Protein 5UQP (pdb70)

Sequence (222 aa):
SVNGRLPELDFENRPSGAKLGIFDLPKLEVSVAPFTLAHIRVPGGVTTAEDHHEVREIWLVQSGSGILTLDGVRSRVRAGDTLYYESYRRHQLHNDGDSPVEIVSIWWRPAHSVNGRLPELDFENRPSGAKLGIFDLPKLEVSVAPFTLAHIRVPGGVTTAEDHHEVREIWLVQSGSGILTLDGVRSRVRAGDTLYYESYRRHQLHNDGDSPVEIVSIWWRP

Foldseek 3Di:
DVVPDFDDWDWDQDPVRDIDTDTDDDDDDDDPDQKDKDKDKAAAQGKDDWDAAQWKKKKQWAAAKWWKQWQNDTDIDGHRDMDIGHHGITIMTHHNDRGITMIIMMIHHD/DDPVVPDFDDWDWDQDPVRDIDTDTDDDDDDDDPDQKDKDKDKAAAFGKDDWDFAFKKKKKQWAAAKWWKQWQNDTDIDGHRDMDIHHHRIIIMTGRNDRGITMIIMIIHHD

Structure (mmCIF, N/CA/C/O backbone):
data_5UQP
#
_entry.id   5UQP
#
_cell.length_a   139.448
_cell.length_b   139.448
_cell.length_c   80.075
_cell.angle_alpha   90.00
_cell.angle_beta   90.00
_cell.angle_gamma   120.00
#
_symmetry.space_group_name_H-M   'P 61 2 2'
#
loop_
_entity.id
_entity.type
_entity.pdbx_description
1 polymer Cupin
2 non-polymer 'ZINC ION'
3 non-polymer 'CHLORIDE ION'
4 non-polymer 'SULFATE ION'
5 water water
#
loop_
_atom_site.group_PDB
_atom_site.id
_atom_site.type_symbol
_atom_site.label_atom_id
_atom_site.label_alt_id
_atom_site.label_comp_id
_atom_site.label_asym_id
_atom_site.label_entity_id
_atom_site.label_seq_id
_atom_site.pdbx_PDB_ins_code
_atom_site.Cartn_x
_atom_site.Cartn_y
_atom_site.Cartn_z
_atom_site.occupancy
_atom_site.B_iso_or_equiv
_atom_site.auth_seq_id
_atom_site.auth_comp_id
_atom_site.auth_asym_id
_atom_site.auth_atom_id
_atom_site.pdbx_PDB_model_num
ATOM 1 N N . SER A 1 16 ? 32.719 40.763 -13.938 1.00 99.30 13 SER A N 1
ATOM 2 C CA . SER A 1 16 ? 31.462 40.700 -13.194 1.00 97.90 13 SER A CA 1
ATOM 3 C C . SER A 1 16 ? 31.493 39.558 -12.182 1.00 99.01 13 SER A C 1
ATOM 4 O O . SER A 1 16 ? 31.219 39.763 -11.006 1.00 97.71 13 SER A O 1
ATOM 6 N N . VAL A 1 17 ? 31.827 38.351 -12.645 1.00 101.85 14 VAL A N 1
ATOM 7 C CA . VAL A 1 17 ? 31.878 37.202 -11.740 1.00 98.92 14 VAL A CA 1
ATOM 8 C C . VAL A 1 17 ? 32.934 37.424 -10.658 1.00 101.76 14 VAL A C 1
ATOM 9 O O . VAL A 1 17 ? 32.719 37.108 -9.476 1.00 100.72 14 VAL A O 1
ATOM 11 N N . ASN A 1 18 ? 34.092 37.976 -11.041 1.00 98.58 15 ASN A N 1
ATOM 12 C CA . ASN A 1 18 ? 35.091 38.386 -10.065 1.00 91.14 15 ASN A CA 1
ATOM 13 C C . ASN A 1 18 ? 35.385 39.872 -10.145 1.00 84.24 15 ASN A C 1
ATOM 14 O O . ASN A 1 18 ? 36.408 40.305 -9.616 1.00 91.66 15 ASN A O 1
ATOM 16 N N . GLY A 1 19 ? 34.531 40.660 -10.802 1.00 68.71 16 GLY A N 1
ATOM 17 C CA . GLY A 1 19 ? 34.588 42.096 -10.637 1.00 54.77 16 GLY A CA 1
ATOM 18 C C . GLY A 1 19 ? 35.781 42.812 -11.234 1.00 45.86 16 GLY A C 1
ATOM 19 O O . GLY A 1 19 ? 35.956 43.999 -10.974 1.00 43.68 16 GLY A O 1
ATOM 20 N N . ARG A 1 20 ? 36.538 42.180 -12.073 1.00 53.97 17 ARG A N 1
ATOM 21 C CA . ARG A 1 20 ? 37.648 42.8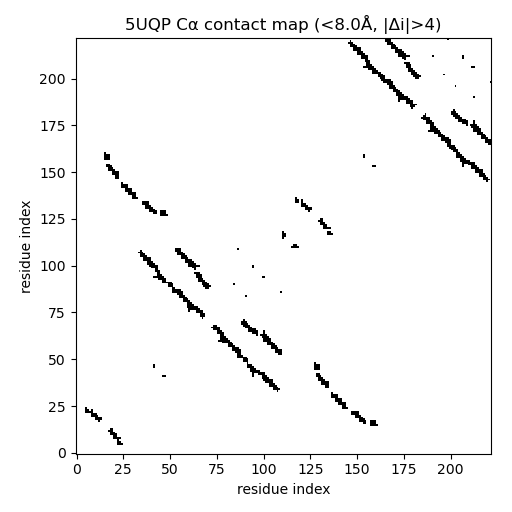40 -12.663 1.00 54.36 17 ARG A CA 1
ATOM 22 C C . ARG A 1 20 ? 37.338 43.835 -13.711 1.00 47.05 17 ARG A C 1
ATOM 23 O O . ARG A 1 20 ? 36.504 43.644 -14.482 1.00 48.04 17 ARG A O 1
ATOM 31 N N . LEU A 1 21 ? 38.019 44.930 -13.707 1.00 45.22 18 LEU A N 1
ATOM 32 C CA . LEU A 1 21 ? 37.847 45.837 -14.821 1.00 44.50 18 LEU A CA 1
ATOM 33 C C . LEU A 1 21 ? 38.638 45.328 -16.004 1.00 51.84 18 LEU A C 1
ATOM 34 O O . LEU A 1 21 ? 39.629 44.616 -15.825 1.00 57.16 18 LEU A O 1
ATOM 39 N N . PRO A 1 22 ? 38.236 45.688 -17.214 1.00 50.87 19 PRO A N 1
ATOM 40 C CA . PRO A 1 22 ? 39.054 45.362 -18.382 1.00 51.08 19 PRO A CA 1
ATOM 41 C C . PRO A 1 22 ? 40.440 45.988 -18.270 1.00 58.93 19 PRO A C 1
ATOM 42 O O . PRO A 1 22 ? 40.646 46.965 -17.545 1.00 59.41 19 PRO A O 1
ATOM 46 N N . GLU A 1 23 ? 41.402 45.391 -18.982 1.00 61.60 20 GLU A N 1
ATOM 47 C CA . GLU A 1 23 ? 42.777 45.883 -18.992 1.00 60.35 20 GLU A CA 1
ATOM 48 C C . GLU A 1 23 ? 42.853 47.241 -19.682 1.00 51.98 20 GLU A C 1
ATOM 49 O O . GLU A 1 23 ? 42.098 47.537 -20.609 1.00 55.42 20 GLU A O 1
ATOM 51 N N . LEU A 1 24 ? 43.789 48.062 -19.230 1.00 50.39 21 LEU A N 1
ATOM 52 C CA . LEU A 1 24 ? 43.908 49.429 -19.717 1.00 49.06 21 LEU A CA 1
ATOM 53 C C . LEU A 1 24 ? 44.379 49.504 -21.159 1.00 50.54 21 LEU A C 1
ATOM 54 O O . LEU A 1 24 ? 45.345 48.847 -21.539 1.00 54.13 21 LEU A O 1
ATOM 59 N N . ASP A 1 25 ? 43.743 50.382 -21.945 1.00 48.98 22 ASP A N 1
ATOM 60 C CA . ASP A 1 25 ? 44.217 50.716 -23.294 1.00 51.08 22 ASP A CA 1
ATOM 61 C C . ASP A 1 25 ? 44.965 52.050 -23.212 1.00 51.12 22 ASP A C 1
ATOM 62 O O . ASP A 1 25 ? 44.348 53.115 -23.153 1.00 46.84 22 ASP A O 1
ATOM 67 N N . PHE A 1 26 ? 46.299 51.997 -23.244 1.00 38.00 23 PHE A N 1
ATOM 68 C CA . PHE A 1 26 ? 47.110 53.194 -23.059 1.00 36.37 23 PHE A CA 1
ATOM 69 C C . PHE A 1 26 ? 47.173 54.027 -24.325 1.00 40.74 23 PHE A C 1
ATOM 70 O O . PHE A 1 26 ? 47.385 53.502 -25.411 1.00 45.10 23 PHE A O 1
ATOM 78 N N . GLU A 1 27 ? 47.025 55.335 -24.171 1.00 39.31 24 GLU A N 1
ATOM 79 C CA . GLU A 1 27 ? 47.203 56.277 -25.258 1.00 38.07 24 GLU A CA 1
ATOM 80 C C . GLU A 1 27 ? 48.602 56.863 -25.179 1.00 39.82 24 GLU A C 1
ATOM 81 O O . GLU A 1 27 ? 49.028 57.325 -24.110 1.00 38.81 24 GLU A O 1
ATOM 87 N N . ASN A 1 28 ? 49.293 56.870 -26.309 1.00 36.18 25 ASN A N 1
ATOM 88 C CA . ASN A 1 28 ? 50.576 57.530 -26.434 1.00 35.28 25 ASN A CA 1
ATOM 89 C C . ASN A 1 28 ? 50.391 59.029 -26.644 1.00 36.03 25 ASN A C 1
ATOM 90 O O . ASN A 1 28 ? 49.928 59.458 -27.704 1.00 37.73 25 ASN A O 1
ATOM 95 N N . ARG A 1 29 ? 50.817 59.849 -25.655 1.00 35.51 26 ARG A N 1
ATOM 96 C CA . ARG A 1 29 ? 50.581 61.284 -25.793 1.00 38.50 26 ARG A CA 1
ATOM 97 C C . ARG A 1 29 ? 51.741 61.959 -26.514 1.00 39.17 26 ARG A C 1
ATOM 98 O O . ARG A 1 29 ? 52.867 61.429 -26.551 1.00 36.49 26 ARG A O 1
ATOM 106 N N . PRO A 1 30 ? 51.500 63.134 -27.105 1.00 40.56 27 PRO A N 1
ATOM 107 C CA . PRO A 1 30 ? 52.601 63.832 -27.810 1.00 38.57 27 PRO A CA 1
ATOM 108 C C . PRO A 1 30 ? 53.852 64.092 -26.939 1.00 39.58 27 PRO A C 1
ATOM 109 O O . PRO A 1 30 ? 54.993 64.046 -27.439 1.00 41.77 27 PRO A O 1
ATOM 113 N N . SER A 1 31 ? 53.689 64.292 -25.636 1.00 39.38 28 SER A N 1
ATOM 114 C CA . SER A 1 31 ? 54.831 64.523 -24.752 1.00 37.91 28 SER A CA 1
ATOM 115 C C . SER A 1 31 ? 55.742 63.308 -24.584 1.00 42.61 28 SER A C 1
ATOM 116 O O . SER A 1 31 ? 56.853 63.448 -24.028 1.00 39.44 28 SER A O 1
ATOM 119 N N . GLY A 1 32 ? 55.280 62.111 -24.957 1.00 39.47 29 GLY A N 1
ATOM 120 C CA . GLY A 1 32 ? 55.963 60.874 -24.600 1.00 41.14 29 GLY A CA 1
ATOM 121 C C . GLY A 1 32 ? 55.330 60.136 -23.434 1.00 41.11 29 GLY A C 1
ATOM 122 O O . GLY A 1 32 ? 55.585 58.943 -23.263 1.00 34.30 29 GLY A O 1
ATOM 123 N N . ALA A 1 33 ? 54.505 60.815 -22.637 1.00 35.23 30 ALA A N 1
ATOM 124 C CA . ALA A 1 33 ? 53.801 60.152 -21.550 1.00 35.49 30 ALA A CA 1
ATOM 125 C C . ALA A 1 33 ? 52.747 59.212 -22.110 1.00 40.65 30 ALA A C 1
ATOM 126 O O . ALA A 1 33 ? 52.350 59.313 -23.282 1.00 34.96 30 ALA A O 1
ATOM 128 N N . LYS A 1 34 ? 52.284 58.304 -21.254 1.00 34.35 31 LYS A N 1
ATOM 129 C CA . LYS A 1 34 ? 51.229 57.369 -21.595 1.00 33.78 31 LYS A CA 1
ATOM 130 C C . LYS A 1 34 ? 50.085 57.573 -20.619 1.00 37.75 31 LYS A C 1
ATOM 131 O O . LYS A 1 34 ? 50.324 57.826 -19.434 1.00 43.36 31 LYS A O 1
ATOM 137 N N . LEU A 1 35 ? 48.847 57.448 -21.101 1.00 34.70 32 LEU A N 1
ATOM 138 C CA . LEU A 1 35 ? 47.658 57.697 -20.291 1.00 35.87 32 LEU A CA 1
ATOM 139 C C . LEU A 1 35 ? 46.675 56.567 -20.524 1.00 40.34 32 LEU A C 1
ATOM 140 O O . LEU A 1 35 ? 46.287 56.311 -21.660 1.00 45.40 32 LEU A O 1
ATOM 145 N N . GLY A 1 36 ? 46.287 55.882 -19.472 1.00 39.30 33 GLY A N 1
ATOM 146 C CA . GLY A 1 36 ? 45.283 54.852 -19.618 1.00 37.82 33 GLY A CA 1
ATOM 147 C C . GLY A 1 36 ? 44.118 55.183 -18.729 1.00 36.01 33 GLY A C 1
ATOM 148 O O . GLY A 1 36 ? 44.327 55.473 -17.555 1.00 46.86 33 GLY A O 1
ATOM 149 N N . ILE A 1 37 ? 42.899 55.184 -19.251 1.00 35.62 34 ILE A N 1
ATOM 150 C CA . ILE A 1 37 ? 41.723 55.523 -18.465 1.00 37.47 34 ILE A CA 1
ATOM 151 C C . ILE A 1 37 ? 40.926 54.260 -18.181 1.00 38.65 34 ILE A C 1
ATOM 152 O O . ILE A 1 37 ? 40.644 53.469 -19.086 1.00 43.02 34 ILE A O 1
ATOM 157 N N . PHE A 1 38 ? 40.597 54.056 -16.911 1.00 36.03 35 PHE A N 1
ATOM 158 C CA . PHE A 1 38 ? 39.845 52.883 -16.522 1.00 35.89 35 PHE A CA 1
ATOM 159 C C . PHE A 1 38 ? 38.426 52.968 -17.044 1.00 40.20 35 PHE A C 1
ATOM 160 O O . PHE A 1 38 ? 37.793 54.025 -17.005 1.00 38.96 35 PHE A O 1
ATOM 168 N N . ASP A 1 39 ? 37.944 51.849 -17.570 1.00 41.71 36 ASP A N 1
ATOM 169 C CA . ASP A 1 39 ? 36.646 51.790 -18.224 1.00 44.53 36 ASP A CA 1
ATOM 170 C C . ASP A 1 39 ? 35.632 51.257 -17.221 1.00 44.13 36 ASP A C 1
ATOM 171 O O . ASP A 1 39 ? 35.477 50.042 -17.061 1.00 45.00 36 ASP A O 1
ATOM 176 N N . LEU A 1 40 ? 34.903 52.162 -16.570 1.00 40.53 37 LEU A N 1
ATOM 177 C CA . LEU A 1 40 ? 34.049 51.655 -15.505 1.00 38.79 37 LEU A CA 1
ATOM 178 C C . LEU A 1 40 ? 32.643 51.381 -16.042 1.00 38.50 37 LEU A C 1
ATOM 179 O O . LEU A 1 40 ? 32.265 51.883 -17.097 1.00 41.37 37 LEU A O 1
ATOM 184 N N . PRO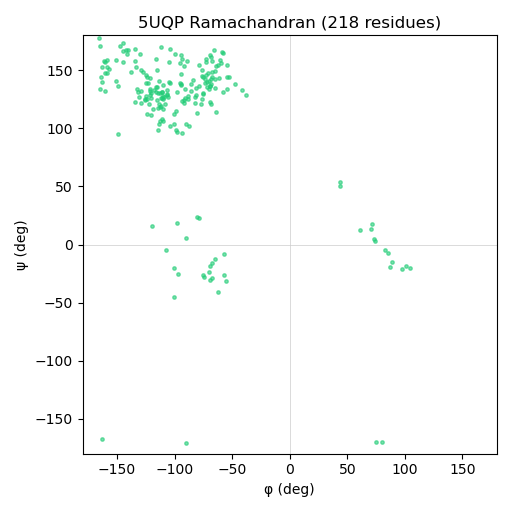 A 1 41 ? 31.850 50.559 -15.359 1.00 42.86 38 PRO A N 1
ATOM 185 C CA . PRO A 1 41 ? 30.449 50.370 -15.765 1.00 43.14 38 PRO A CA 1
ATOM 186 C C . PRO A 1 41 ? 29.688 51.691 -15.856 1.00 44.56 38 PRO A C 1
ATOM 187 O O . PRO A 1 41 ? 29.912 52.618 -15.068 1.00 41.73 38 PRO A O 1
ATOM 191 N N . LYS A 1 42 ? 28.784 51.755 -16.842 1.00 42.09 39 LYS A N 1
ATOM 192 C CA . LYS A 1 42 ? 27.869 52.864 -17.061 1.00 40.47 39 LYS A CA 1
ATOM 193 C C . LYS A 1 42 ? 26.497 52.520 -16.501 1.00 40.61 39 LYS A C 1
ATOM 194 O O . LYS A 1 42 ? 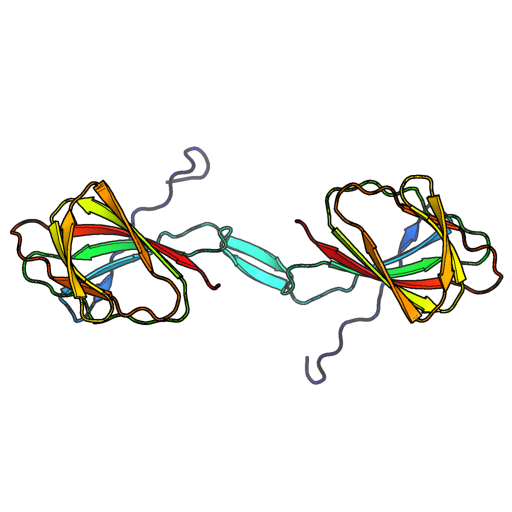26.187 51.365 -16.229 1.00 40.10 39 LYS A O 1
ATOM 200 N N . LEU A 1 43 ? 25.669 53.543 -16.324 1.00 36.19 40 LEU A N 1
ATOM 201 C CA . LEU A 1 43 ? 24.304 53.332 -15.858 1.00 37.79 40 LEU A CA 1
ATOM 202 C C . LEU A 1 43 ? 23.462 54.548 -16.248 1.00 40.17 40 LEU A C 1
ATOM 203 O O . LEU A 1 43 ? 23.985 55.618 -16.570 1.00 34.68 40 LEU A O 1
ATOM 208 N N . GLU A 1 44 ? 22.161 54.352 -16.291 1.00 38.59 41 GLU A N 1
ATOM 209 C CA . GLU A 1 44 ? 21.263 55.427 -16.692 1.00 38.27 41 GLU A CA 1
ATOM 210 C C . GLU A 1 44 ? 20.887 56.238 -15.458 1.00 38.43 41 GLU A C 1
ATOM 211 O O . GLU A 1 44 ? 20.438 55.679 -14.460 1.00 47.64 41 GLU A O 1
ATOM 217 N N . VAL A 1 45 ? 21.098 57.546 -15.496 1.00 33.55 42 VAL A N 1
ATOM 218 C CA . VAL A 1 45 ? 20.651 58.393 -14.390 1.00 32.98 42 VAL A CA 1
ATOM 219 C C . VAL A 1 45 ? 19.861 59.589 -14.902 1.00 31.09 42 VAL A C 1
ATOM 220 O O . VAL A 1 45 ? 19.908 59.954 -16.070 1.00 37.89 42 VAL A O 1
ATOM 224 N N . SER A 1 46 ? 19.156 60.217 -13.995 1.00 27.14 43 SER A N 1
ATOM 225 C CA . SER A 1 46 ? 18.560 61.504 -14.258 1.00 23.48 43 SER A CA 1
ATOM 226 C C . SER A 1 46 ? 19.639 62.566 -14.481 1.00 26.63 43 SER A C 1
ATOM 227 O O . SER A 1 46 ? 20.739 62.495 -13.946 1.00 24.16 43 SER A O 1
ATOM 230 N N . VAL A 1 47 ? 19.325 63.558 -15.308 1.00 24.05 44 VAL A N 1
ATOM 231 C CA . VAL A 1 47 ? 20.192 64.721 -15.443 1.00 22.35 44 VAL A CA 1
ATOM 232 C C . VAL A 1 47 ? 20.280 65.525 -14.163 1.00 24.98 44 VAL A C 1
ATOM 233 O O . VAL A 1 47 ? 21.076 66.451 -14.089 1.00 26.19 44 VAL A O 1
ATOM 237 N N . ALA A 1 48 ? 19.413 65.268 -13.195 1.00 22.84 45 ALA A N 1
ATOM 238 C CA . ALA A 1 48 ? 19.439 66.029 -11.955 1.00 19.65 45 ALA A CA 1
ATOM 239 C C . ALA A 1 48 ? 19.926 65.155 -10.791 1.00 21.48 45 ALA A C 1
ATOM 240 O O . ALA A 1 48 ? 19.456 64.022 -10.626 1.00 24.06 45 ALA A O 1
ATOM 242 N N . PRO A 1 49 ? 20.774 65.673 -9.928 1.00 21.86 46 PRO A N 1
ATOM 243 C CA . PRO A 1 49 ? 21.172 64.903 -8.731 1.00 24.85 46 PRO A CA 1
ATOM 244 C C . PRO A 1 49 ? 20.116 65.000 -7.621 1.00 27.99 46 PRO A C 1
ATOM 245 O O . PRO A 1 49 ? 20.394 64.764 -6.449 1.00 31.54 46 PRO A O 1
ATOM 249 N N . PHE A 1 50 ? 18.872 65.280 -7.955 1.00 21.62 47 PHE A N 1
ATOM 250 C CA . PHE A 1 50 ? 17.828 65.251 -6.956 1.00 19.95 47 PHE A CA 1
ATOM 251 C C . PHE A 1 50 ? 16.563 64.753 -7.619 1.00 20.53 47 PHE A C 1
ATOM 252 O O . PHE A 1 50 ? 16.488 64.650 -8.839 1.00 22.96 47 PHE A O 1
ATOM 260 N N . THR A 1 51 ? 15.531 64.532 -6.813 1.00 21.59 48 THR A N 1
ATOM 261 C CA . THR A 1 51 ? 14.207 64.188 -7.305 1.00 18.23 48 THR A CA 1
ATOM 262 C C . THR A 1 51 ? 13.289 65.369 -7.030 1.00 23.42 48 THR A C 1
ATOM 263 O O . THR A 1 51 ? 13.326 65.947 -5.938 1.00 24.40 48 THR A O 1
ATOM 267 N N . LEU A 1 52 ? 12.553 65.776 -8.055 1.00 22.94 49 LEU A N 1
ATOM 268 C CA . LEU A 1 52 ? 11.657 66.916 -8.036 1.00 17.28 49 LEU A CA 1
ATOM 269 C C . LEU A 1 52 ? 10.223 66.378 -8.095 1.00 22.89 49 LEU A C 1
ATOM 270 O O . LEU A 1 52 ? 9.863 65.624 -9.018 1.00 25.63 49 LEU A O 1
ATOM 275 N N . ALA A 1 53 ? 9.407 66.761 -7.139 1.00 18.07 50 ALA A N 1
ATOM 276 C CA . ALA A 1 53 ? 8.057 66.228 -7.095 1.00 23.13 50 ALA A CA 1
ATOM 277 C C . ALA A 1 53 ? 7.050 67.308 -6.689 1.00 20.17 50 ALA A C 1
ATOM 278 O O . ALA A 1 53 ? 7.399 68.369 -6.165 1.00 18.09 50 ALA A O 1
ATOM 280 N N . HIS A 1 54 ? 5.772 66.994 -6.874 1.00 21.53 51 HIS A N 1
ATOM 281 C CA . HIS A 1 54 ? 4.689 67.833 -6.380 1.00 20.75 51 HIS A CA 1
ATOM 282 C C . HIS A 1 54 ? 3.823 67.013 -5.451 1.00 21.12 51 HIS A C 1
ATOM 283 O O . HIS A 1 54 ? 3.435 65.890 -5.790 1.00 26.63 51 HIS A O 1
ATOM 290 N N . ILE A 1 55 ? 3.510 67.562 -4.284 1.00 20.12 52 ILE A N 1
ATOM 291 C CA . ILE A 1 55 ? 2.673 66.888 -3.298 1.00 22.99 52 ILE A CA 1
ATOM 292 C C . ILE A 1 55 ? 1.387 67.688 -3.141 1.00 22.42 52 ILE A C 1
ATOM 293 O O . ILE A 1 55 ? 1.435 68.905 -2.901 1.00 23.40 52 ILE A O 1
ATOM 298 N N . ARG A 1 56 ? 0.240 67.038 -3.330 1.00 25.21 53 ARG A N 1
ATOM 299 C CA . ARG A 1 56 ? -1.062 67.690 -3.139 1.00 23.88 53 ARG A CA 1
ATOM 300 C C . ARG A 1 56 ? -1.739 67.058 -1.916 1.00 26.88 53 ARG A C 1
ATOM 301 O O . ARG A 1 56 ? -1.943 65.832 -1.878 1.00 32.57 53 ARG A O 1
ATOM 309 N N . VAL A 1 57 ? -2.015 67.861 -0.901 1.00 22.85 54 VAL A N 1
ATOM 310 C CA . VAL A 1 57 ? -2.637 67.382 0.341 1.00 22.95 54 VAL A CA 1
ATOM 311 C C . VAL A 1 57 ? -4.042 67.943 0.387 1.00 30.61 54 VAL A C 1
ATOM 312 O O . VAL A 1 57 ? -4.218 69.153 0.654 1.00 26.65 54 VAL A O 1
ATOM 316 N N . PRO A 1 58 ? -5.077 67.139 0.163 1.00 28.04 55 PRO A N 1
ATOM 317 C CA . PRO A 1 58 ? -6.465 67.634 0.218 1.00 28.07 55 PRO A CA 1
ATOM 318 C C . PRO A 1 58 ? -6.843 68.067 1.617 1.00 38.89 55 PRO A C 1
ATOM 319 O O . PRO A 1 58 ? -6.203 67.691 2.601 1.00 37.16 55 PRO A O 1
ATOM 323 N N . GLY A 1 59 ? -7.975 68.771 1.705 1.00 38.38 56 GLY A N 1
ATOM 324 C CA . GLY A 1 59 ? -8.452 69.244 2.991 1.00 33.41 56 GLY A CA 1
ATOM 325 C C . GLY A 1 59 ? -8.809 68.081 3.885 1.00 33.62 56 GLY A C 1
ATOM 326 O O . GLY A 1 59 ? -9.442 67.126 3.457 1.00 41.75 56 GLY A O 1
ATOM 327 N N . GLY A 1 60 ? -8.382 68.149 5.146 1.00 30.90 57 GLY A N 1
ATOM 328 C CA . GLY A 1 60 ? -8.605 67.065 6.084 1.00 31.83 57 GLY A CA 1
ATOM 329 C C . GLY A 1 60 ? -7.555 65.996 6.074 1.00 34.43 57 GLY A C 1
ATOM 330 O O . GLY A 1 60 ? -7.461 65.231 7.038 1.00 48.79 57 GLY A O 1
ATOM 331 N N . VAL A 1 61 ? -6.762 65.897 5.009 1.00 31.58 58 VAL A N 1
ATOM 332 C CA . VAL A 1 61 ? -5.709 64.882 4.952 1.00 28.65 58 VAL A CA 1
ATOM 333 C C . VAL A 1 61 ? -4.559 65.220 5.890 1.00 31.63 58 VAL A C 1
ATOM 334 O O . VAL A 1 61 ? -4.189 66.397 6.085 1.00 32.03 58 VAL A O 1
ATOM 338 N N . THR A 1 62 ? -4.042 64.193 6.551 1.00 28.71 59 THR A N 1
ATOM 339 C CA . THR A 1 62 ? -2.773 64.293 7.243 1.00 31.73 59 THR A CA 1
ATOM 340 C C . THR A 1 62 ? -1.785 63.386 6.516 1.00 29.19 59 THR A C 1
ATOM 341 O O . THR A 1 62 ? -2.132 62.268 6.165 1.00 37.12 59 THR A O 1
ATOM 345 N N . THR A 1 63 ? -0.604 63.890 6.187 1.00 30.78 60 THR A N 1
ATOM 346 C CA . THR A 1 63 ? 0.283 62.999 5.446 1.00 31.26 60 THR A CA 1
ATOM 347 C C . THR A 1 63 ? 0.805 61.937 6.409 1.00 40.04 60 THR A C 1
ATOM 348 O O . THR A 1 63 ? 0.735 62.088 7.629 1.00 42.35 60 THR A O 1
ATOM 352 N N . ALA A 1 64 ? 1.275 60.830 5.847 1.00 41.79 61 ALA A N 1
ATOM 353 C CA . ALA A 1 64 ? 1.980 59.831 6.635 1.00 42.21 61 ALA A CA 1
ATOM 354 C C . ALA A 1 64 ? 3.236 60.456 7.230 1.00 40.51 61 ALA A C 1
ATOM 355 O O . ALA A 1 64 ? 3.882 61.302 6.604 1.00 45.76 61 ALA A O 1
ATOM 357 N N . GLU A 1 65 ? 3.568 60.059 8.455 1.00 41.52 62 GLU A N 1
ATOM 358 C CA . GLU A 1 65 ? 4.775 60.572 9.077 1.00 44.51 62 GLU A CA 1
ATOM 359 C C . GLU A 1 65 ? 5.973 60.093 8.266 1.00 43.86 62 GLU A C 1
ATOM 360 O O . GLU A 1 65 ? 6.216 58.902 8.146 1.00 50.64 62 GLU A O 1
ATOM 366 N N . ASP A 1 66 ? 6.683 60.998 7.644 1.00 44.43 63 ASP A N 1
ATOM 367 C CA . ASP A 1 66 ? 7.774 60.639 6.763 1.00 44.45 63 ASP A CA 1
ATOM 368 C C . ASP A 1 66 ? 9.072 60.673 7.554 1.00 43.24 63 ASP A C 1
ATOM 369 O O . ASP A 1 66 ? 9.234 61.460 8.489 1.00 43.56 63 ASP A O 1
ATOM 374 N N . HIS A 1 67 ? 9.992 59.785 7.196 1.00 44.11 64 HIS A N 1
ATOM 375 C CA . HIS A 1 67 ? 11.357 59.907 7.692 1.00 43.62 64 HIS A CA 1
ATOM 376 C C . HIS A 1 67 ? 12.263 59.102 6.783 1.00 46.78 64 HIS A C 1
ATOM 377 O O . HIS A 1 67 ? 11.973 57.945 6.475 1.00 53.98 64 HIS A O 1
ATOM 384 N N . HIS A 1 68 ? 13.360 59.705 6.374 1.00 38.85 65 HIS A N 1
ATOM 385 C CA . HIS A 1 68 ? 14.196 59.072 5.381 1.00 36.61 65 HIS A CA 1
ATOM 386 C C . HIS A 1 68 ? 15.561 59.720 5.448 1.00 35.16 65 HIS A C 1
ATOM 387 O O . HIS A 1 68 ? 15.712 60.878 5.862 1.00 34.26 65 HIS A O 1
ATOM 394 N N . GLU A 1 69 ? 16.537 58.990 4.963 1.00 34.43 66 GLU A N 1
ATOM 395 C CA . GLU A 1 69 ? 17.863 59.557 4.888 1.00 38.02 66 GLU A CA 1
ATOM 396 C C . GLU A 1 69 ? 17.987 60.711 3.872 1.00 31.20 66 GLU A C 1
ATOM 397 O O . GLU A 1 69 ? 18.825 61.587 4.067 1.00 35.49 66 GLU A O 1
ATOM 403 N N . VAL A 1 70 ? 17.200 60.754 2.798 1.00 28.51 67 VAL A N 1
ATOM 404 C CA . VAL A 1 70 ? 17.360 61.866 1.858 1.00 26.88 67 VAL A CA 1
ATOM 405 C C . VAL A 1 70 ? 16.980 63.172 2.534 1.00 28.24 67 VAL A C 1
ATOM 406 O O . VAL A 1 70 ? 16.084 63.214 3.383 1.00 28.11 67 VAL A O 1
ATOM 410 N N . ARG A 1 71 ? 17.713 64.224 2.207 1.00 29.60 68 ARG A N 1
ATOM 411 C CA . ARG A 1 71 ? 17.384 65.586 2.579 1.00 20.15 68 ARG A CA 1
ATOM 412 C C . ARG A 1 71 ? 16.197 66.060 1.755 1.00 19.59 68 ARG A C 1
ATOM 413 O O . ARG A 1 71 ? 15.949 65.569 0.650 1.00 24.17 68 ARG A O 1
ATOM 421 N N . GLU A 1 72 ? 15.476 67.051 2.267 1.00 18.90 69 GLU A N 1
ATOM 422 C CA . GLU A 1 72 ? 14.296 67.429 1.516 1.00 18.57 69 GLU A CA 1
ATOM 423 C C . GLU A 1 72 ? 13.955 68.905 1.701 1.00 17.88 69 GLU A C 1
ATOM 424 O O . GLU A 1 72 ? 14.096 69.459 2.795 1.00 25.56 69 GLU A O 1
ATOM 430 N N . ILE A 1 73 ? 13.531 69.548 0.620 1.00 18.87 70 ILE A N 1
ATOM 431 C CA . ILE A 1 73 ? 13.018 70.900 0.659 1.00 17.37 70 ILE A CA 1
ATOM 432 C C . ILE A 1 73 ? 11.552 70.860 0.233 1.00 20.02 70 ILE A C 1
ATOM 433 O O . ILE A 1 73 ? 11.213 70.186 -0.742 1.00 19.00 70 ILE A O 1
ATOM 438 N N . TRP A 1 74 ? 10.697 71.578 0.966 1.00 20.59 71 TRP A N 1
ATOM 439 C CA . TRP A 1 74 ? 9.320 71.864 0.579 1.00 16.75 71 TRP A CA 1
ATOM 440 C C . TRP A 1 74 ? 9.180 73.346 0.260 1.00 21.67 71 TRP A C 1
ATOM 441 O O . TRP A 1 74 ? 9.539 74.181 1.090 1.00 24.07 71 TRP A O 1
ATOM 452 N N . LEU A 1 75 ? 8.675 73.661 -0.926 1.00 17.11 72 LEU A N 1
ATOM 453 C CA . LEU A 1 75 ? 8.246 74.992 -1.306 1.00 17.10 72 LEU A CA 1
ATOM 454 C C . LEU A 1 75 ? 6.714 74.999 -1.273 1.00 17.21 72 LEU A C 1
ATOM 455 O O . LEU A 1 75 ? 6.043 74.442 -2.158 1.00 18.25 72 LEU A O 1
ATOM 460 N N . VAL A 1 76 ? 6.143 75.553 -0.229 1.00 16.35 73 VAL A N 1
ATOM 461 C CA . VAL A 1 76 ? 4.696 75.509 -0.130 1.00 16.60 73 VAL A CA 1
ATOM 462 C C . VAL A 1 76 ? 4.144 76.561 -1.075 1.00 22.47 73 VAL A C 1
ATOM 463 O O . VAL A 1 76 ? 4.544 77.731 -0.988 1.00 19.82 73 VAL A O 1
ATOM 467 N N . GLN A 1 77 ? 3.318 76.137 -2.050 1.00 19.42 74 GLN A N 1
ATOM 468 C CA . GLN A 1 77 ? 2.771 77.049 -3.050 1.00 19.46 74 GLN A CA 1
ATOM 469 C C . GLN A 1 77 ? 1.381 77.536 -2.708 1.00 23.98 74 GLN A C 1
ATOM 470 O O . GLN A 1 77 ? 0.963 78.576 -3.227 1.00 25.19 74 GLN A O 1
ATOM 476 N N . SER A 1 78 ? 0.620 76.775 -1.932 1.00 22.22 75 SER A N 1
ATOM 477 C CA . SER A 1 78 ? -0.782 77.158 -1.851 1.00 22.21 75 SER A CA 1
ATOM 478 C C . SER A 1 78 ? -1.367 76.515 -0.603 1.00 23.71 75 SER A C 1
ATOM 479 O O . SER A 1 78 ? -0.935 75.431 -0.201 1.00 22.91 75 SER A O 1
ATOM 482 N N . GLY A 1 79 ? -2.324 77.184 0.021 1.00 20.56 76 GLY A N 1
ATOM 483 C CA . GLY A 1 79 ? -2.956 76.593 1.192 1.00 17.77 76 GLY A CA 1
ATOM 484 C C . GLY A 1 79 ? -2.142 76.754 2.465 1.00 22.70 76 GLY A C 1
ATOM 485 O O . GLY A 1 79 ? -1.120 77.474 2.520 1.00 20.41 76 GLY A O 1
ATOM 486 N N . SER A 1 80 ? -2.593 76.039 3.503 1.00 20.77 77 SER A N 1
ATOM 487 C CA . SER A 1 80 ? -2.025 76.169 4.844 1.00 18.27 77 SER A CA 1
ATOM 488 C C . SER A 1 80 ? -2.319 74.905 5.636 1.00 23.30 77 SER A C 1
ATOM 489 O O . SER A 1 80 ? -3.325 74.231 5.393 1.00 22.36 77 SER A O 1
ATOM 492 N N . GLY A 1 81 ? -1.434 74.588 6.579 1.00 21.27 78 GLY A N 1
ATOM 493 C CA . GLY A 1 81 ? -1.499 73.339 7.310 1.00 17.03 78 GLY A CA 1
ATOM 494 C C . GLY A 1 81 ? -0.635 73.379 8.553 1.00 22.51 78 GLY A C 1
ATOM 495 O O . GLY A 1 81 ? 0.158 74.309 8.763 1.00 22.22 78 GLY A O 1
ATOM 496 N N . ILE A 1 82 ? -0.787 72.341 9.366 1.00 17.67 79 ILE A N 1
ATOM 497 C CA . ILE A 1 82 ? -0.053 72.177 10.600 1.00 17.00 79 ILE A CA 1
ATOM 498 C C . ILE A 1 82 ? 1.051 71.189 10.274 1.00 16.83 79 ILE A C 1
ATOM 499 O O . ILE A 1 82 ? 0.779 70.010 9.997 1.00 18.75 79 ILE A O 1
ATOM 504 N N . LEU A 1 83 ? 2.283 71.676 10.294 1.00 16.12 80 LEU A N 1
ATOM 505 C CA . LEU A 1 83 ? 3.456 70.817 10.159 1.00 16.15 80 LEU A CA 1
ATOM 506 C C . LEU A 1 83 ? 3.818 70.280 11.533 1.00 20.14 80 LEU A C 1
ATOM 507 O O . LEU A 1 83 ? 3.848 71.037 12.512 1.00 25.62 80 LEU A O 1
ATOM 512 N N . THR A 1 84 ? 4.043 68.992 11.632 1.00 18.74 81 THR A N 1
ATOM 513 C CA . THR A 1 84 ? 4.648 68.428 12.821 1.00 20.40 81 THR A CA 1
ATOM 514 C C . THR A 1 84 ? 6.039 67.969 12.417 1.00 21.61 81 THR A C 1
ATOM 515 O O . THR A 1 84 ? 6.172 67.093 11.562 1.00 24.61 81 THR A O 1
ATOM 519 N N . LEU A 1 85 ? 7.048 68.586 13.009 1.00 20.41 82 LEU A N 1
ATOM 520 C CA . LEU A 1 85 ? 8.449 68.343 12.693 1.00 22.96 82 LEU A CA 1
ATOM 521 C C . LEU A 1 85 ? 9.132 67.863 13.979 1.00 32.84 82 LEU A C 1
ATOM 522 O O . LEU A 1 85 ? 9.243 68.629 14.958 1.00 28.73 82 LEU A O 1
ATOM 527 N N . ASP A 1 86 ? 9.543 66.594 14.001 1.00 24.51 83 ASP A N 1
ATOM 528 C CA . ASP A 1 86 ? 10.083 65.986 15.236 1.00 28.95 83 ASP A CA 1
ATOM 529 C C . ASP A 1 86 ? 9.244 66.344 16.461 1.00 32.16 83 ASP A C 1
ATOM 530 O O . ASP A 1 86 ? 9.774 66.873 17.438 1.00 30.70 83 ASP A O 1
ATOM 535 N N . GLY A 1 87 ? 7.918 66.153 16.381 1.00 27.18 84 GLY A N 1
ATOM 536 C CA . GLY A 1 87 ? 7.104 66.378 17.557 1.00 28.99 84 GLY A CA 1
ATOM 537 C C . GLY A 1 87 ? 6.700 67.826 17.848 1.00 33.43 84 GLY A C 1
ATOM 538 O O . GLY A 1 87 ? 5.931 68.053 18.779 1.00 47.69 84 GLY A O 1
ATOM 539 N N . VAL A 1 88 ? 7.183 68.802 17.094 1.00 28.25 85 VAL A N 1
ATOM 540 C CA . VAL A 1 88 ? 6.875 70.208 17.295 1.00 29.51 85 VAL A CA 1
ATOM 541 C C . VAL A 1 88 ? 5.914 70.652 16.203 1.00 31.81 85 VAL A C 1
ATOM 542 O O . VAL A 1 88 ? 6.190 70.463 15.002 1.00 26.45 85 VAL A O 1
ATOM 546 N N . ARG A 1 89 ? 4.795 71.249 16.619 1.00 24.09 86 ARG A N 1
ATOM 547 C CA . ARG A 1 89 ? 3.773 71.689 15.688 1.00 24.99 86 ARG A CA 1
ATOM 548 C C . ARG A 1 89 ? 3.964 73.146 15.332 1.00 25.45 86 ARG A C 1
ATOM 549 O O . ARG A 1 89 ? 4.178 73.979 16.198 1.00 30.06 86 ARG A O 1
ATOM 557 N N . SER A 1 90 ? 3.812 73.460 14.058 1.00 19.81 87 SER A N 1
ATOM 558 C CA . SER A 1 90 ? 3.822 74.847 13.662 1.00 23.65 87 SER A CA 1
ATOM 559 C C . SER A 1 90 ? 2.954 75.000 12.420 1.00 20.20 87 SER A C 1
ATOM 560 O O . SER A 1 90 ? 2.708 74.036 11.696 1.00 25.65 87 SER A O 1
ATOM 563 N N . ARG A 1 91 ? 2.487 76.211 12.171 1.00 17.34 88 ARG A N 1
ATOM 564 C CA . ARG A 1 91 ? 1.700 76.467 10.971 1.00 15.94 88 ARG A CA 1
ATOM 565 C C . ARG A 1 91 ? 2.568 76.911 9.798 1.00 16.65 88 ARG A C 1
ATOM 566 O O . ARG A 1 91 ? 3.396 77.812 9.949 1.00 22.30 88 ARG A O 1
ATOM 574 N N . VAL A 1 92 ? 2.338 76.330 8.626 1.00 17.26 89 VAL A N 1
ATOM 575 C CA . VAL A 1 92 ? 2.938 76.786 7.375 1.00 13.29 89 VAL A CA 1
ATOM 576 C C . VAL A 1 92 ? 1.850 77.270 6.406 1.00 19.19 89 VAL A C 1
ATOM 577 O O . VAL A 1 92 ? 0.662 76.866 6.473 1.00 16.48 89 VAL A O 1
ATOM 581 N N . ARG A 1 93 ? 2.286 78.088 5.437 1.00 13.52 90 ARG A N 1
ATOM 582 C CA . ARG A 1 93 ? 1.367 78.607 4.422 1.00 13.65 90 ARG A CA 1
ATOM 583 C C . ARG A 1 93 ? 2.104 78.704 3.116 1.00 14.96 90 ARG A C 1
ATOM 584 O O . ARG A 1 93 ? 3.340 78.654 3.073 1.00 18.33 90 ARG A O 1
ATOM 592 N N . ALA A 1 94 ? 1.334 78.888 2.054 1.00 15.69 91 ALA A N 1
ATOM 593 C CA . ALA A 1 94 ? 1.875 79.328 0.760 1.00 23.18 91 ALA A CA 1
ATOM 594 C C . ALA A 1 94 ? 2.922 80.416 0.969 1.00 23.85 91 ALA A C 1
ATOM 595 O O . ALA A 1 94 ? 2.673 81.365 1.703 1.00 17.92 91 ALA A O 1
ATOM 597 N N . GLY A 1 95 ? 4.087 80.283 0.299 1.00 20.47 92 GLY A N 1
ATOM 598 C CA . GLY A 1 95 ? 5.192 81.209 0.417 1.00 17.04 92 GLY A CA 1
ATOM 599 C C . GLY A 1 95 ? 6.262 80.761 1.396 1.00 23.87 92 GLY A C 1
ATOM 600 O O . GLY A 1 95 ? 7.368 81.234 1.292 1.00 26.62 92 GLY A O 1
ATOM 601 N N . ASP A 1 96 ? 5.970 79.866 2.350 1.00 16.83 93 ASP A N 1
ATOM 602 C CA . ASP A 1 96 ? 7.006 79.294 3.231 1.00 18.35 93 ASP A CA 1
ATOM 603 C C . ASP A 1 96 ? 7.829 78.243 2.494 1.00 24.50 93 ASP A C 1
ATOM 604 O O . ASP A 1 96 ? 7.322 77.501 1.651 1.00 16.24 93 ASP A O 1
ATOM 609 N N . THR A 1 97 ? 9.114 78.191 2.821 1.00 17.46 94 THR A N 1
ATOM 610 C CA . THR A 1 97 ? 10.026 77.192 2.277 1.00 17.38 94 THR A CA 1
ATOM 611 C C . THR A 1 97 ? 10.749 76.543 3.439 1.00 19.98 94 THR A C 1
ATOM 612 O O . THR A 1 97 ? 11.263 77.237 4.334 1.00 18.94 94 THR A O 1
ATOM 616 N N . LEU A 1 98 ? 10.786 75.217 3.413 1.00 19.33 95 LEU A N 1
ATOM 617 C CA . LEU A 1 98 ? 11.272 74.412 4.515 1.00 18.64 95 LEU A CA 1
ATOM 618 C C . LEU A 1 98 ? 12.381 73.472 4.061 1.00 21.16 95 LEU A C 1
ATOM 619 O O . LEU A 1 98 ? 12.349 72.948 2.936 1.00 22.65 95 LEU A O 1
ATOM 624 N N . TYR A 1 99 ? 13.344 73.237 4.966 1.00 19.36 96 TYR A N 1
ATOM 625 C CA . TYR A 1 99 ? 14.427 72.295 4.758 1.00 19.85 96 TYR A CA 1
ATOM 626 C C . TYR A 1 99 ? 14.382 71.229 5.849 1.00 20.61 96 TYR A C 1
ATOM 627 O O . TYR A 1 99 ? 14.352 71.568 7.031 1.00 21.20 96 TYR A O 1
ATOM 636 N N . TYR A 1 100 ? 14.346 69.949 5.459 1.00 20.28 97 TYR A N 1
ATOM 637 C CA . TYR A 1 100 ? 14.378 68.811 6.390 1.00 21.10 97 TYR A CA 1
ATOM 638 C C . TYR A 1 100 ? 15.695 68.057 6.221 1.00 21.95 97 TYR A C 1
ATOM 639 O O . TYR A 1 100 ? 15.907 67.384 5.205 1.00 25.42 97 TYR A O 1
ATOM 648 N N . GLU A 1 101 ? 16.589 68.220 7.199 1.00 25.41 98 GLU A N 1
ATOM 649 C CA . GLU A 1 101 ? 17.796 67.413 7.321 1.00 24.37 98 GLU A CA 1
ATOM 650 C C . GLU A 1 101 ? 17.410 65.935 7.332 1.00 24.58 98 GLU A C 1
ATOM 651 O O . GLU A 1 101 ? 16.271 65.577 7.674 1.00 28.35 98 GLU A O 1
ATOM 657 N N . SER A 1 102 ? 18.346 65.083 6.908 1.00 25.24 99 SER A N 1
ATOM 658 C CA . SER A 1 102 ? 18.219 63.618 7.014 1.00 26.90 99 SER A CA 1
ATOM 659 C C . SER A 1 102 ? 17.561 63.184 8.296 1.00 26.87 99 SER A C 1
ATOM 660 O O . SER A 1 102 ? 17.990 63.569 9.379 1.00 27.94 99 SER A O 1
ATOM 663 N N . TYR A 1 103 ? 16.538 62.353 8.156 1.00 26.71 100 TYR A N 1
ATOM 664 C CA . TYR A 1 103 ? 15.890 61.625 9.235 1.00 30.64 100 TYR A CA 1
ATOM 665 C C . TYR A 1 103 ? 15.021 62.505 10.138 1.00 30.35 100 TYR A C 1
ATOM 666 O O . TYR A 1 103 ? 14.541 61.994 11.124 1.00 33.09 100 TYR A O 1
ATOM 675 N N . ARG A 1 104 ? 14.824 63.792 9.867 1.00 28.19 101 ARG A N 1
ATOM 676 C CA . ARG A 1 104 ? 13.834 64.512 10.667 1.00 26.42 101 ARG A CA 1
ATOM 677 C C . ARG A 1 104 ? 12.424 64.065 10.289 1.00 25.76 101 ARG A C 1
ATOM 678 O O . ARG A 1 104 ? 12.102 63.885 9.121 1.00 24.63 101 ARG A O 1
ATOM 686 N N . ARG A 1 105 ? 11.605 63.833 11.288 1.00 28.22 102 ARG A N 1
ATOM 687 C CA . ARG A 1 105 ? 10.252 63.339 11.109 1.00 31.61 102 ARG A CA 1
ATOM 688 C C . ARG A 1 105 ? 9.341 64.502 10.773 1.00 28.65 102 ARG A C 1
ATOM 689 O O . ARG A 1 105 ? 9.213 65.434 11.569 1.00 30.78 102 ARG A O 1
ATOM 697 N N . HIS A 1 106 ? 8.682 64.430 9.630 1.00 24.82 103 HIS A N 1
ATOM 698 C CA . HIS A 1 106 ? 7.816 65.503 9.171 1.00 23.67 103 HIS A CA 1
ATOM 699 C C . HIS A 1 106 ? 6.466 64.913 8.798 1.00 26.94 103 HIS A C 1
ATOM 700 O O . HIS A 1 106 ? 6.366 63.771 8.324 1.00 27.91 103 HIS A O 1
ATOM 707 N N . GLN A 1 107 ? 5.440 65.731 8.958 1.00 24.15 104 GLN A N 1
ATOM 708 C CA . GLN A 1 107 ? 4.073 65.333 8.694 1.00 27.78 104 GLN A CA 1
ATOM 709 C C . GLN A 1 107 ? 3.239 66.604 8.581 1.00 28.20 104 GLN A C 1
ATOM 710 O O . GLN A 1 107 ? 3.457 67.565 9.339 1.00 28.71 104 GLN A O 1
ATOM 716 N N . LEU A 1 108 ? 2.314 66.623 7.639 1.00 21.06 105 LEU A N 1
ATOM 717 C CA . LEU A 1 108 ? 1.512 67.824 7.411 1.00 20.24 105 LEU A CA 1
ATOM 718 C C . LEU A 1 108 ? 0.029 67.486 7.510 1.00 21.00 105 LEU A C 1
ATOM 719 O O . LEU A 1 108 ? -0.438 66.525 6.884 1.00 26.55 105 LEU A O 1
ATOM 724 N N . HIS A 1 109 ? -0.699 68.236 8.329 1.00 21.30 106 HIS A N 1
ATOM 725 C CA . HIS A 1 109 ? -2.151 68.121 8.392 1.00 22.04 106 HIS A CA 1
ATOM 726 C C . HIS A 1 109 ? -2.767 69.360 7.749 1.00 20.99 106 HIS A C 1
ATOM 727 O O . HIS A 1 109 ? -2.459 70.480 8.155 1.00 24.85 106 HIS A O 1
ATOM 734 N N . ASN A 1 110 ? -3.564 69.163 6.704 1.00 22.80 107 ASN A N 1
ATOM 735 C CA . ASN A 1 110 ? -4.288 70.241 6.036 1.00 18.10 107 ASN A CA 1
ATOM 736 C C . ASN A 1 110 ? -5.665 70.398 6.703 1.00 27.20 107 ASN A C 1
ATOM 737 O O . ASN A 1 110 ? -6.619 69.627 6.480 1.00 22.42 107 ASN A O 1
ATOM 742 N N . ASP A 1 111 ? -5.797 71.425 7.508 1.00 20.06 108 ASP A N 1
ATOM 743 C CA . ASP A 1 111 ? -7.077 71.692 8.142 1.00 26.33 108 ASP A CA 1
ATOM 744 C C . ASP A 1 111 ? -7.882 72.766 7.408 1.00 27.98 108 ASP A C 1
ATOM 745 O O . ASP A 1 111 ? -8.734 73.399 8.023 1.00 32.45 108 ASP A O 1
ATOM 750 N N . GLY A 1 112 ? -7.556 73.062 6.141 1.00 26.90 109 GLY A N 1
ATOM 751 C CA . GLY A 1 112 ? -8.328 73.983 5.339 1.00 28.62 109 GLY A CA 1
ATOM 752 C C . GLY A 1 112 ? -9.211 73.280 4.313 1.00 30.70 109 GLY A C 1
ATOM 753 O O . GLY A 1 112 ? -9.070 72.094 4.059 1.00 33.82 109 GLY A O 1
ATOM 754 N N . ASP A 1 113 ? -10.126 74.055 3.724 1.00 28.30 110 ASP A N 1
ATOM 755 C CA . ASP A 1 113 ? -10.941 73.603 2.608 1.00 29.90 110 ASP A CA 1
ATOM 756 C C . ASP A 1 113 ? -10.139 73.406 1.322 1.00 37.23 110 ASP A C 1
ATOM 757 O O . ASP A 1 113 ? -10.480 72.555 0.512 1.00 40.06 110 ASP A O 1
ATOM 762 N N . SER A 1 114 ? -9.163 74.106 1.126 1.00 27.60 111 SER A N 1
ATOM 763 C CA . SER A 1 114 ? -8.547 74.002 -0.170 1.00 27.25 111 SER A CA 1
ATOM 764 C C . SER A 1 114 ? -7.244 73.198 -0.067 1.00 28.01 111 SER A C 1
ATOM 765 O O . SER A 1 114 ? -6.623 73.133 1.001 1.00 23.70 111 SER A O 1
ATOM 768 N N . PRO A 1 115 ? -6.757 72.592 -1.141 1.00 27.55 112 PRO A N 1
ATOM 769 C CA . PRO A 1 115 ? -5.593 71.711 -1.002 1.00 27.04 112 PRO A CA 1
ATOM 770 C C . PRO A 1 115 ? -4.321 72.485 -0.722 1.00 24.67 112 PRO A C 1
ATOM 771 O O . PRO A 1 115 ? -4.171 73.643 -1.111 1.00 25.48 112 PRO A O 1
ATOM 775 N N . VAL A 1 116 ? -3.441 71.861 0.048 1.00 18.78 113 VAL A N 1
ATOM 776 C CA . VAL A 1 116 ? -2.058 72.324 0.159 1.00 19.46 113 VAL A CA 1
ATOM 777 C C . VAL A 1 116 ? -1.271 71.783 -1.025 1.00 24.10 113 VAL A C 1
ATOM 778 O O . VAL A 1 116 ? -1.275 70.567 -1.284 1.00 27.91 113 VAL A O 1
ATOM 782 N N . GLU A 1 117 ? -0.601 72.675 -1.748 1.00 22.17 114 GLU A N 1
ATOM 783 C CA . GLU A 1 117 ? 0.220 72.322 -2.907 1.00 17.56 114 GLU A CA 1
ATOM 784 C C . GLU A 1 117 ? 1.693 72.568 -2.583 1.00 22.96 114 GLU A C 1
ATOM 785 O O . GLU A 1 117 ? 2.086 73.671 -2.186 1.00 26.10 114 GLU A O 1
ATOM 791 N N . ILE A 1 118 ? 2.511 71.554 -2.767 1.00 22.04 115 ILE A N 1
ATOM 792 C CA . ILE A 1 118 ? 3.892 71.622 -2.336 1.00 15.75 115 ILE A CA 1
ATOM 793 C C . ILE A 1 118 ? 4.792 71.168 -3.459 1.00 17.99 115 ILE A C 1
ATOM 794 O O . ILE A 1 118 ? 4.558 70.103 -4.038 1.00 24.05 115 ILE A O 1
ATOM 799 N N . VAL A 1 119 ? 5.825 71.947 -3.751 1.00 14.78 116 VAL A N 1
ATOM 800 C CA . VAL A 1 119 ? 6.906 71.443 -4.585 1.00 18.38 116 VAL A CA 1
ATOM 801 C C . VAL A 1 119 ? 7.949 70.864 -3.673 1.00 20.05 116 VAL A C 1
ATOM 802 O O . VAL A 1 119 ? 8.495 71.573 -2.818 1.00 24.02 116 VAL A O 1
ATOM 806 N N . SER A 1 120 ? 8.278 69.608 -3.897 1.00 17.09 117 SER A N 1
ATOM 807 C CA . SER A 1 120 ? 9.207 68.892 -3.045 1.00 17.53 117 SER A CA 1
ATOM 808 C C . SER A 1 120 ? 10.469 68.561 -3.832 1.00 18.87 117 SER A C 1
ATOM 809 O O . SER A 1 120 ? 10.400 68.139 -4.998 1.00 23.14 117 SER A O 1
ATOM 812 N N . ILE A 1 121 ? 11.615 68.670 -3.176 1.00 14.79 118 ILE A N 1
ATOM 813 C CA . ILE A 1 121 ? 12.893 68.305 -3.780 1.00 14.17 118 ILE A CA 1
ATOM 814 C C . ILE A 1 121 ? 13.595 67.425 -2.769 1.00 19.71 118 ILE A C 1
ATOM 815 O O . ILE A 1 121 ? 13.767 67.836 -1.613 1.00 16.41 118 ILE A O 1
ATOM 820 N N . TRP A 1 122 ? 14.036 66.241 -3.187 1.00 17.21 119 TRP A N 1
ATOM 821 C CA . TRP A 1 122 ? 14.825 65.424 -2.270 1.00 22.46 119 TRP A CA 1
ATOM 822 C C . TRP A 1 122 ? 16.062 64.855 -2.938 1.00 17.47 119 TRP A C 1
ATOM 823 O O . TRP A 1 122 ? 16.098 64.655 -4.158 1.00 18.18 119 TRP A O 1
ATOM 834 N N . TRP A 1 123 ? 17.082 64.615 -2.111 1.00 18.56 120 TRP A N 1
ATOM 835 C CA . TRP A 1 123 ? 18.366 64.200 -2.627 1.00 20.15 120 TRP A CA 1
ATOM 836 C C . TRP A 1 123 ? 19.163 63.497 -1.528 1.00 21.63 120 TRP A C 1
ATOM 837 O O . TRP A 1 123 ? 18.970 63.735 -0.334 1.00 24.91 120 TRP A O 1
ATOM 848 N N . ARG A 1 124 ? 20.035 62.613 -1.957 1.00 27.07 121 ARG A N 1
ATOM 849 C CA . ARG A 1 124 ? 20.867 61.844 -1.050 1.00 30.92 121 ARG A CA 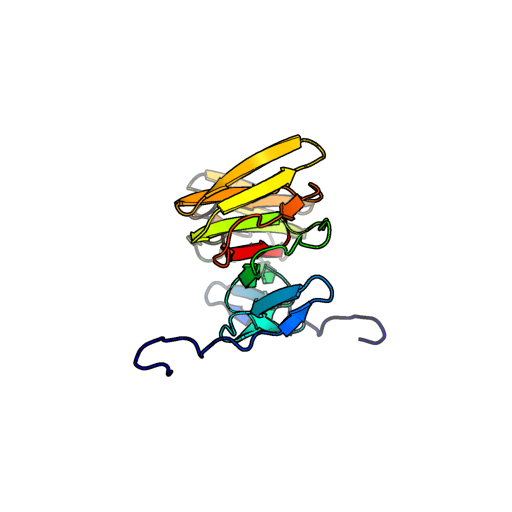1
ATOM 850 C C . ARG A 1 124 ? 21.986 62.740 -0.506 1.00 28.70 121 ARG A C 1
ATOM 851 O O . ARG A 1 124 ? 22.650 63.435 -1.281 1.00 31.42 121 ARG A O 1
ATOM 859 N N . PRO A 1 125 ? 22.195 62.797 0.806 1.00 26.98 122 PRO A N 1
ATOM 860 C CA . PRO A 1 125 ? 23.301 63.606 1.316 1.00 35.13 122 PRO A CA 1
ATOM 861 C C . PRO A 1 125 ? 24.641 63.074 0.806 1.00 55.51 122 PRO A C 1
ATOM 862 O O . PRO A 1 125 ? 24.726 61.906 0.405 1.00 59.48 122 PRO A O 1
ATOM 867 N N . ALA B 1 14 ? 4.549 69.296 -24.746 1.00 89.53 11 ALA B N 1
ATOM 868 C CA . ALA B 1 14 ? 5.883 69.233 -24.158 1.00 90.31 11 ALA B CA 1
ATOM 869 C C . ALA B 1 14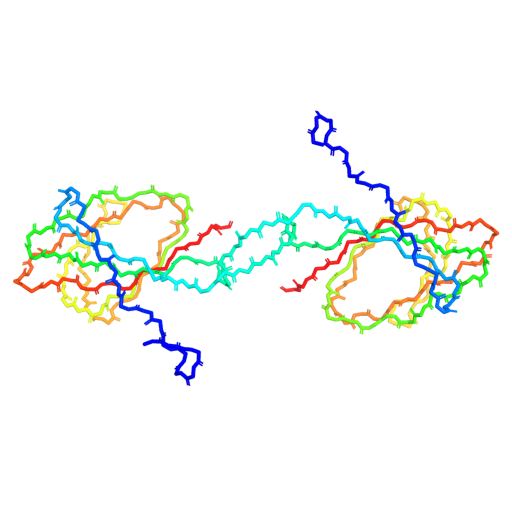 ? 6.947 68.692 -25.153 1.00 99.93 11 ALA B C 1
ATOM 870 O O . ALA B 1 14 ? 6.713 67.655 -25.788 1.00 110.66 11 ALA B O 1
ATOM 872 N N . HIS B 1 15 ? 8.093 69.380 -25.297 1.00 94.30 12 HIS B N 1
ATOM 873 C CA . HIS B 1 15 ? 9.149 68.982 -26.244 1.00 96.99 12 HIS B CA 1
ATOM 874 C C . HIS B 1 15 ? 10.457 69.725 -25.926 1.00 88.21 12 HIS B C 1
ATOM 875 O O . HIS B 1 15 ? 10.535 70.548 -25.009 1.00 81.27 12 HIS B O 1
ATOM 877 N N . SER B 1 16 ? 11.497 69.407 -26.702 1.00 81.80 13 SER B N 1
ATOM 878 C CA . SER B 1 16 ? 12.800 70.050 -26.571 1.00 65.80 13 SER B CA 1
ATOM 879 C C . SER B 1 16 ? 12.784 71.502 -27.040 1.00 58.12 13 SER B C 1
ATOM 880 O O . SER B 1 16 ? 13.613 72.302 -26.596 1.00 51.93 13 SER B O 1
ATOM 883 N N . VAL B 1 17 ? 11.843 71.856 -27.915 1.00 60.35 14 VAL B N 1
ATOM 884 C CA . VAL B 1 17 ? 11.735 73.195 -28.478 1.00 56.25 14 VAL B CA 1
ATOM 885 C C . VAL B 1 17 ? 11.176 74.209 -27.457 1.00 55.41 14 VAL B C 1
ATOM 886 O O . VAL B 1 17 ? 11.509 75.402 -27.504 1.00 50.88 14 VAL B O 1
ATOM 890 N N . ASN B 1 18 ? 10.370 73.776 -26.488 1.00 53.84 15 ASN B N 1
ATOM 891 C CA . ASN B 1 18 ? 9.999 74.681 -25.401 1.00 49.95 15 ASN B CA 1
ATOM 892 C C . ASN B 1 18 ? 10.687 74.330 -24.098 1.00 50.81 15 ASN B C 1
ATOM 893 O O . ASN B 1 18 ? 10.540 75.070 -23.125 1.00 51.50 15 ASN B O 1
ATOM 898 N N . GLY B 1 19 ? 11.440 73.226 -24.056 1.00 44.72 16 GLY B N 1
ATOM 899 C CA . GLY B 1 19 ? 11.972 72.731 -22.817 1.00 31.34 16 GLY B CA 1
ATOM 900 C C . GLY B 1 19 ? 10.951 72.335 -21.769 1.00 32.93 16 GLY B C 1
ATOM 901 O O . GLY B 1 19 ? 11.305 72.102 -20.606 1.00 32.41 16 GLY B O 1
ATOM 902 N N . ARG B 1 20 ? 9.686 72.234 -22.133 1.00 32.71 17 ARG B N 1
ATOM 903 C CA . ARG B 1 20 ? 8.662 72.019 -21.122 1.00 31.63 17 ARG B CA 1
ATOM 904 C C . ARG B 1 20 ? 8.605 70.533 -20.743 1.00 32.18 17 ARG B C 1
ATOM 905 O O . ARG B 1 20 ? 8.654 69.659 -21.602 1.00 35.75 17 ARG B O 1
ATOM 913 N N . LEU B 1 21 ? 8.545 70.260 -19.488 1.00 29.23 18 LEU B N 1
ATOM 914 C CA . LEU B 1 21 ? 8.357 68.923 -18.957 1.00 29.59 18 LEU B CA 1
ATOM 915 C C . LEU B 1 21 ? 6.910 68.480 -19.093 1.00 34.43 18 LEU B C 1
ATOM 916 O O . LEU B 1 21 ? 5.994 69.311 -19.039 1.00 32.66 18 LEU B O 1
ATOM 921 N N . PRO B 1 22 ? 6.692 67.165 -19.243 1.00 34.60 19 PRO B N 1
ATOM 922 C CA . PRO B 1 22 ? 5.326 66.635 -19.344 1.00 37.59 19 PRO B CA 1
ATOM 923 C C . PRO B 1 22 ? 4.519 66.892 -18.089 1.00 34.77 19 PRO B C 1
ATOM 924 O O . PRO B 1 22 ? 5.048 67.075 -16.998 1.00 33.43 19 PRO B O 1
ATOM 928 N N . GLU B 1 23 ? 3.216 66.934 -18.281 1.00 39.97 20 GLU B N 1
ATOM 929 C CA . GLU B 1 23 ? 2.244 67.012 -17.201 1.00 40.14 20 GLU B CA 1
ATOM 930 C C . GLU B 1 23 ? 2.489 65.889 -16.191 1.00 42.50 20 GLU B C 1
ATOM 931 O O . GLU B 1 23 ? 2.827 64.755 -16.557 1.00 42.47 20 GLU B O 1
ATOM 937 N N . LEU B 1 24 ? 2.271 66.186 -14.918 1.00 30.55 21 LEU B N 1
ATOM 938 C CA . LEU B 1 24 ? 2.536 65.199 -13.886 1.00 32.27 21 LEU B CA 1
ATOM 939 C C . LEU B 1 24 ? 1.476 64.114 -13.893 1.00 39.23 21 LEU B C 1
ATOM 940 O O . LEU B 1 24 ? 0.300 64.397 -14.096 1.00 38.75 21 LEU B O 1
ATOM 945 N N . ASP B 1 25 ? 1.884 62.863 -13.651 1.00 43.40 22 ASP B N 1
ATOM 946 C CA . ASP B 1 25 ? 0.924 61.811 -13.338 1.00 48.49 22 ASP B CA 1
ATOM 947 C C . ASP B 1 25 ? 0.893 61.635 -11.829 1.00 37.75 22 ASP B C 1
ATOM 948 O O . ASP B 1 25 ? 1.884 61.216 -11.234 1.00 38.95 22 ASP B O 1
ATOM 953 N N . PHE B 1 26 ? -0.234 61.941 -11.218 1.00 33.42 23 PHE B N 1
ATOM 954 C CA . PHE B 1 26 ? -0.340 61.855 -9.775 1.00 36.82 23 PHE B CA 1
ATOM 955 C C . PHE B 1 26 ? -0.713 60.447 -9.315 1.00 41.65 23 PHE B C 1
ATOM 956 O O . PHE B 1 26 ? -1.570 59.786 -9.903 1.00 50.30 23 PHE B O 1
ATOM 964 N N . GLU B 1 27 ? -0.063 59.999 -8.249 1.00 38.78 24 GLU B N 1
ATOM 965 C CA . GLU B 1 27 ? -0.400 58.766 -7.562 1.00 40.88 24 GLU B CA 1
ATOM 966 C C . GLU B 1 27 ? -1.117 59.083 -6.249 1.00 41.42 24 GLU B C 1
ATOM 967 O O . GLU B 1 27 ? -0.755 60.043 -5.550 1.00 42.30 24 GLU B O 1
ATOM 973 N N . ASN B 1 28 ? -2.149 58.296 -5.924 1.00 39.47 25 ASN B N 1
ATOM 974 C CA . ASN B 1 28 ? -2.824 58.401 -4.628 1.00 42.03 25 ASN B CA 1
ATOM 975 C C . ASN B 1 28 ? -2.047 57.655 -3.562 1.00 44.58 25 ASN B C 1
ATOM 976 O O . ASN B 1 28 ? -1.689 56.499 -3.755 1.00 47.94 25 ASN B O 1
ATOM 981 N N . ARG B 1 29 ? -1.771 58.303 -2.474 1.00 43.55 26 ARG B N 1
ATOM 982 C CA . ARG B 1 29 ? -1.152 57.648 -1.338 1.00 42.42 26 ARG B CA 1
ATOM 983 C C . ARG B 1 29 ? -2.235 57.213 -0.360 1.00 44.71 26 ARG B C 1
ATOM 984 O O . ARG B 1 29 ? -3.344 57.759 -0.367 1.00 45.80 26 ARG B O 1
ATOM 992 N N . PRO B 1 30 ? -1.970 56.210 0.482 1.00 46.80 27 PRO B N 1
ATOM 993 C CA . PRO B 1 30 ? -3.024 55.733 1.394 1.00 41.86 27 PRO B CA 1
ATOM 994 C C . PRO B 1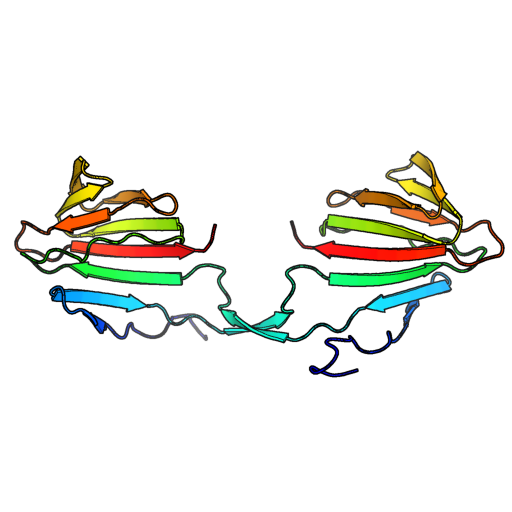 30 ? -3.576 56.836 2.277 1.00 51.50 27 PRO B C 1
ATOM 995 O O . PRO B 1 30 ? -4.735 56.748 2.710 1.00 57.17 27 PRO B O 1
ATOM 999 N N . SER B 1 31 ? -2.784 57.883 2.546 1.00 42.30 28 SER B N 1
ATOM 1000 C CA . SER B 1 31 ? -3.248 58.959 3.408 1.00 36.63 28 SER B CA 1
ATOM 1001 C C . SER B 1 31 ? -4.348 59.790 2.770 1.00 35.54 28 SER B C 1
ATOM 1002 O O . SER B 1 31 ? -5.030 60.513 3.483 1.00 36.19 28 SER B O 1
ATOM 1005 N N . GLY B 1 32 ? -4.528 59.741 1.454 1.00 34.91 29 GLY B N 1
ATOM 1006 C CA . GLY B 1 32 ? -5.340 60.709 0.741 1.00 34.21 29 GLY B CA 1
ATOM 1007 C C . GLY B 1 32 ? -4.531 61.740 -0.028 1.00 38.39 29 GLY B C 1
ATOM 1008 O O . GLY B 1 32 ? -5.072 62.376 -0.949 1.00 38.36 29 GLY B O 1
ATOM 1009 N N . ALA B 1 33 ? -3.255 61.939 0.326 1.00 32.58 30 ALA B N 1
ATOM 1010 C CA . ALA B 1 33 ? -2.373 62.818 -0.449 1.00 28.03 30 ALA B CA 1
ATOM 1011 C C . ALA B 1 33 ? -2.070 62.208 -1.820 1.00 31.37 30 ALA B C 1
ATOM 1012 O O . ALA B 1 33 ? -2.236 60.999 -2.051 1.00 36.91 30 ALA B O 1
ATOM 1014 N N . LYS B 1 34 ? -1.617 63.067 -2.717 1.00 28.73 31 LYS B N 1
ATOM 1015 C CA . LYS B 1 34 ? -1.256 62.754 -4.084 1.00 29.61 31 LYS B CA 1
ATOM 1016 C C . LYS B 1 34 ? 0.189 63.182 -4.326 1.00 32.33 31 LYS B C 1
ATOM 1017 O O . LYS B 1 34 ? 0.620 64.266 -3.909 1.00 28.36 31 LYS B O 1
ATOM 1023 N N . LEU B 1 35 ? 0.914 62.344 -5.038 1.00 28.03 32 LEU B N 1
ATOM 1024 C CA . LEU B 1 35 ? 2.329 62.526 -5.294 1.00 26.37 32 LEU B CA 1
ATOM 1025 C C . LEU B 1 35 ? 2.581 62.394 -6.791 1.00 30.51 32 LEU B C 1
ATOM 1026 O O . LEU B 1 35 ? 2.282 61.350 -7.380 1.00 29.39 32 LEU B O 1
ATOM 1031 N N . GLY B 1 36 ? 3.138 63.439 -7.406 1.00 25.59 33 GLY B N 1
ATOM 1032 C CA . GLY B 1 36 ? 3.572 63.334 -8.785 1.00 26.25 33 GLY B CA 1
ATOM 1033 C C . GLY B 1 36 ? 5.051 63.637 -8.911 1.00 27.33 33 GLY B C 1
ATOM 1034 O O . GLY B 1 36 ? 5.538 64.628 -8.347 1.00 28.18 33 GLY B O 1
ATOM 1035 N N . ILE B 1 37 ? 5.787 62.819 -9.650 1.00 29.71 34 ILE B N 1
ATOM 1036 C CA . ILE B 1 37 ? 7.223 62.985 -9.783 1.00 24.37 34 ILE B CA 1
ATOM 1037 C C . ILE B 1 37 ? 7.519 63.522 -11.168 1.00 25.61 34 ILE B C 1
ATOM 1038 O O . ILE B 1 37 ? 7.029 62.990 -12.170 1.00 29.56 34 ILE B O 1
ATOM 1043 N N . PHE B 1 38 ? 8.282 64.604 -11.225 1.00 23.99 35 PHE B N 1
ATOM 1044 C CA . PHE B 1 38 ? 8.625 65.177 -12.511 1.00 23.93 35 PHE B CA 1
ATOM 1045 C C . PHE B 1 38 ? 9.550 64.225 -13.235 1.00 30.86 35 PHE B C 1
ATOM 1046 O O . PHE B 1 38 ? 10.456 63.620 -12.642 1.00 29.82 35 PHE B O 1
ATOM 1054 N N . ASP B 1 39 ? 9.289 64.083 -14.513 1.00 31.66 36 ASP B N 1
ATOM 1055 C CA . ASP B 1 39 ? 9.965 63.123 -15.362 1.00 39.37 36 ASP B CA 1
ATOM 1056 C C . ASP B 1 39 ? 11.131 63.845 -16.019 1.00 33.14 36 ASP B C 1
ATOM 1057 O O . ASP B 1 39 ? 10.950 64.543 -17.009 1.00 36.37 36 ASP B O 1
ATOM 1062 N N . LEU B 1 40 ? 12.296 63.730 -15.458 1.00 29.39 37 LEU B N 1
ATOM 1063 C CA . LEU B 1 40 ? 13.308 64.553 -16.090 1.00 25.54 37 LEU B CA 1
ATOM 1064 C C . LEU B 1 40 ? 14.044 63.717 -17.128 1.00 26.40 37 LEU B C 1
ATOM 1065 O O . LEU B 1 40 ? 14.020 62.485 -17.089 1.00 30.56 37 LEU B O 1
ATOM 1070 N N . PRO B 1 41 ? 14.752 64.333 -18.048 1.00 28.24 38 PRO B N 1
ATOM 1071 C CA . PRO B 1 41 ? 15.542 63.536 -18.993 1.00 31.79 38 PRO B CA 1
ATOM 1072 C C . PRO B 1 41 ? 16.663 62.743 -18.312 1.00 33.12 38 PRO B C 1
ATOM 1073 O O . PRO B 1 41 ? 17.159 63.083 -17.224 1.00 32.26 38 PRO B O 1
ATOM 1077 N N . LYS B 1 42 ? 17.021 61.645 -18.963 1.00 32.56 39 LYS B N 1
ATOM 1078 C CA . LYS B 1 42 ? 17.986 60.670 -18.491 1.00 31.63 39 LYS B CA 1
ATOM 1079 C C . LYS B 1 42 ? 19.221 60.729 -19.365 1.00 31.02 39 LYS B C 1
ATOM 1080 O O . LYS B 1 42 ? 19.222 61.328 -20.431 1.00 36.97 39 LYS B O 1
ATOM 1086 N N . LEU B 1 43 ? 20.265 60.041 -18.917 1.00 33.25 40 LEU B N 1
ATOM 1087 C CA . LEU B 1 43 ? 21.615 60.222 -19.399 1.00 31.48 40 LEU B CA 1
ATOM 1088 C C . LEU B 1 43 ? 22.443 59.017 -18.949 1.00 34.71 40 LEU B C 1
ATOM 1089 O O . LEU B 1 43 ? 22.260 58.509 -17.841 1.00 35.90 40 LEU B O 1
ATOM 1094 N N . GLU B 1 44 ? 23.367 58.582 -19.777 1.00 40.24 41 GLU B N 1
ATOM 1095 C CA . GLU B 1 44 ? 24.267 57.501 -19.427 1.00 41.02 41 GLU B CA 1
ATOM 1096 C C . GLU B 1 44 ? 25.521 58.127 -18.859 1.00 44.08 41 GLU B C 1
ATOM 1097 O O . GLU B 1 44 ? 26.127 58.961 -19.527 1.00 49.32 41 GLU B O 1
ATOM 1103 N N . VAL B 1 45 ? 25.895 57.742 -17.633 1.00 35.50 42 VAL B N 1
ATOM 1104 C CA . VAL B 1 45 ? 27.078 58.235 -16.945 1.00 34.40 42 VAL B CA 1
ATOM 1105 C C . VAL B 1 45 ? 27.834 57.071 -16.312 1.00 39.51 42 VAL B C 1
ATOM 1106 O O . VAL B 1 45 ? 27.347 55.937 -16.213 1.00 41.15 42 VAL B O 1
ATOM 1110 N N . SER B 1 46 ? 29.044 57.378 -15.875 1.00 33.90 43 SER B N 1
ATOM 1111 C CA . SER B 1 46 ? 29.842 56.415 -15.140 1.00 31.93 43 SER B CA 1
ATOM 1112 C C . SER B 1 46 ? 29.215 56.119 -13.784 1.00 33.31 43 SER B C 1
ATOM 1113 O O . SER B 1 46 ? 28.685 56.997 -13.112 1.00 31.72 43 SER B O 1
ATOM 1116 N N . VAL B 1 47 ? 29.327 54.877 -13.354 1.00 31.40 44 VAL B N 1
ATOM 1117 C CA . VAL B 1 47 ? 29.045 54.498 -11.985 1.00 31.12 44 VAL B CA 1
ATOM 1118 C C . VAL B 1 47 ? 29.894 55.287 -10.984 1.00 34.03 44 VAL B C 1
ATOM 1119 O O . VAL B 1 47 ? 29.675 55.215 -9.785 1.00 31.88 44 VAL B O 1
ATOM 1123 N N . ALA B 1 48 ? 30.863 56.065 -11.446 1.00 31.99 45 ALA B N 1
ATOM 1124 C CA . ALA B 1 48 ? 31.716 56.744 -10.493 1.00 30.00 45 ALA B CA 1
ATOM 1125 C C . ALA B 1 48 ? 31.707 58.241 -10.752 1.00 29.55 45 ALA B C 1
ATOM 1126 O O . ALA B 1 48 ? 31.831 58.677 -11.909 1.00 30.08 45 ALA B O 1
ATOM 1128 N N . PRO B 1 49 ? 31.659 59.046 -9.690 1.00 29.43 46 PRO B N 1
ATOM 1129 C CA . PRO B 1 49 ? 31.701 60.513 -9.844 1.00 33.03 46 PRO B CA 1
ATOM 1130 C C . PRO B 1 49 ? 33.105 61.066 -10.087 1.00 35.79 46 PRO B C 1
ATOM 1131 O O . PRO B 1 49 ? 33.386 62.205 -9.754 1.00 44.16 46 PRO B O 1
ATOM 1135 N N . PHE B 1 50 ? 34.020 60.260 -10.585 1.00 34.38 47 PHE B N 1
ATOM 1136 C CA . PHE B 1 50 ? 35.382 60.688 -10.852 1.00 30.71 47 PHE B CA 1
ATOM 1137 C C . PHE B 1 50 ? 35.840 59.895 -12.065 1.00 31.81 47 PHE B C 1
ATOM 1138 O O . PHE B 1 50 ? 35.162 58.967 -12.509 1.00 33.12 47 PHE B O 1
ATOM 1146 N N . THR B 1 51 ? 36.993 60.265 -12.600 1.00 33.24 48 THR B N 1
ATOM 1147 C CA . THR B 1 51 ? 37.666 59.527 -13.650 1.00 29.18 48 THR B CA 1
ATOM 1148 C C . THR B 1 51 ? 38.921 58.929 -13.053 1.00 32.66 48 THR B C 1
ATOM 1149 O O . THR B 1 51 ? 39.647 59.632 -12.338 1.00 32.05 48 THR B O 1
ATOM 1153 N N . LEU B 1 52 ? 39.140 57.633 -13.286 1.00 28.61 49 LEU B N 1
ATOM 1154 C CA . LEU B 1 52 ? 40.248 56.885 -12.725 1.00 31.62 49 LEU B CA 1
ATOM 1155 C C . LEU B 1 52 ? 41.220 56.549 -13.850 1.00 35.53 49 LEU B C 1
ATOM 1156 O O . LEU B 1 52 ? 40.809 55.996 -14.879 1.00 36.17 49 LEU B O 1
ATOM 1161 N N . ALA B 1 53 ? 42.495 56.878 -13.665 1.00 34.91 50 ALA B N 1
ATOM 1162 C CA . ALA B 1 53 ? 43.456 56.748 -14.761 1.00 28.31 50 ALA B CA 1
ATOM 1163 C C . ALA B 1 53 ? 44.845 56.319 -14.268 1.00 33.06 50 ALA B C 1
ATOM 1164 O O . ALA B 1 53 ? 45.234 56.537 -13.123 1.00 32.21 50 ALA B O 1
ATOM 1166 N N . HIS B 1 54 ? 45.610 55.741 -15.174 1.00 35.13 51 HIS B N 1
ATOM 1167 C CA . HIS B 1 54 ? 47.011 55.449 -14.936 1.00 34.13 51 HIS B CA 1
ATOM 1168 C C . HIS B 1 54 ? 47.866 56.285 -15.873 1.00 35.52 51 HIS B C 1
ATOM 1169 O O . HIS B 1 54 ? 47.626 56.315 -17.089 1.00 36.90 51 HIS B O 1
ATOM 1176 N N . ILE B 1 55 ? 48.861 56.951 -15.313 1.00 29.77 52 ILE B N 1
ATOM 1177 C CA . ILE B 1 55 ? 49.785 57.776 -16.078 1.00 35.91 52 ILE B CA 1
ATOM 1178 C C . ILE B 1 55 ? 51.170 57.148 -15.945 1.00 33.01 52 ILE B C 1
ATOM 1179 O O . ILE B 1 55 ? 51.597 56.823 -14.833 1.00 34.01 52 ILE B O 1
ATOM 1184 N N . ARG B 1 56 ? 51.860 56.974 -17.065 1.00 31.66 53 ARG B N 1
ATOM 1185 C CA . ARG B 1 56 ? 53.201 56.416 -17.119 1.00 31.75 53 ARG B CA 1
ATOM 1186 C C . ARG B 1 56 ? 54.088 57.457 -17.781 1.00 33.09 53 ARG B C 1
ATOM 1187 O O . ARG B 1 56 ? 53.801 57.908 -18.895 1.00 34.44 53 ARG B O 1
ATOM 1195 N N . VAL B 1 57 ? 55.117 57.895 -17.069 1.00 33.20 54 VAL B N 1
ATOM 1196 C CA . VAL B 1 57 ? 56.030 58.891 -17.617 1.00 34.66 54 VAL B CA 1
ATOM 1197 C C . VAL B 1 57 ? 57.405 58.257 -17.794 1.00 36.94 54 VAL B C 1
ATOM 1198 O O . VAL B 1 57 ? 58.156 58.145 -16.810 1.00 36.39 54 VAL B O 1
ATOM 1202 N N . PRO B 1 58 ? 57.759 57.816 -19.001 1.00 37.83 55 PRO B N 1
ATOM 1203 C CA . PRO B 1 58 ? 59.081 57.190 -19.229 1.00 35.60 55 PRO B CA 1
ATOM 1204 C C . PRO B 1 58 ? 60.217 58.128 -18.860 1.00 36.43 55 PRO B C 1
ATOM 1205 O O . PRO B 1 58 ? 60.031 59.337 -18.698 1.00 38.94 55 PRO B O 1
ATOM 1209 N N . GLY B 1 59 ? 61.421 57.549 -18.741 1.00 38.84 56 GLY B N 1
ATOM 1210 C CA . GLY B 1 59 ? 62.618 58.300 -18.403 1.00 37.22 56 GLY B CA 1
ATOM 1211 C C . GLY B 1 59 ? 62.906 59.409 -19.387 1.00 41.05 56 GLY B C 1
ATOM 1212 O O . GLY B 1 59 ? 62.877 59.195 -20.609 1.00 47.61 56 GLY B O 1
ATOM 1213 N N . GLY B 1 60 ? 63.167 60.612 -18.871 1.00 45.06 57 GLY B N 1
ATOM 1214 C CA . GLY B 1 60 ? 63.445 61.780 -19.694 1.00 50.22 57 GLY B CA 1
ATOM 1215 C C . GLY B 1 60 ? 62.222 62.549 -20.194 1.00 53.00 57 GLY B C 1
ATOM 1216 O O . GLY B 1 60 ? 62.388 63.624 -20.784 1.00 55.27 57 GLY B O 1
ATOM 1217 N N . VAL B 1 61 ? 61.003 62.041 -19.993 1.00 43.32 58 VAL B N 1
ATOM 1218 C CA . VAL B 1 61 ? 59.817 62.681 -20.554 1.00 42.77 58 VAL B CA 1
ATOM 1219 C C . VAL B 1 61 ? 59.382 63.794 -19.620 1.00 47.99 58 VAL B C 1
ATOM 1220 O O . VAL B 1 61 ? 59.449 63.664 -18.391 1.00 44.31 58 VAL B O 1
ATOM 1224 N N . THR B 1 62 ? 58.934 64.895 -20.197 1.00 50.31 59 THR B N 1
ATOM 1225 C CA . THR B 1 62 ? 58.243 65.918 -19.439 1.00 48.23 59 THR B CA 1
ATOM 1226 C C . THR B 1 62 ? 56.804 65.969 -19.915 1.00 47.05 59 THR B C 1
ATOM 1227 O O . THR B 1 62 ? 56.555 66.175 -21.109 1.00 47.44 59 THR B O 1
ATOM 1231 N N . THR B 1 63 ? 55.867 65.746 -18.989 1.00 44.28 60 THR B N 1
ATOM 1232 C CA . THR B 1 63 ? 54.457 65.883 -19.305 1.00 47.16 60 THR B CA 1
ATOM 1233 C C . THR B 1 63 ? 54.150 67.285 -19.803 1.00 53.85 60 THR B C 1
ATOM 1234 O O . THR B 1 63 ? 54.940 68.222 -19.653 1.00 56.56 60 THR B O 1
ATOM 1238 N N . ALA B 1 64 ? 52.980 67.415 -20.409 1.00 55.11 61 ALA B N 1
ATOM 1239 C CA . ALA B 1 64 ? 52.485 68.731 -20.781 1.00 62.11 61 ALA B CA 1
ATOM 1240 C C . ALA B 1 64 ? 52.052 69.478 -19.527 1.00 66.27 61 ALA B C 1
ATOM 1241 O O . ALA B 1 64 ? 51.574 68.869 -18.564 1.00 65.64 61 ALA B O 1
ATOM 1243 N N . GLU B 1 65 ? 52.246 70.796 -19.515 1.00 68.71 62 GLU B N 1
ATOM 1244 C CA . GLU B 1 65 ? 51.809 71.569 -18.357 1.00 67.17 62 GLU B CA 1
ATOM 1245 C C . GLU B 1 65 ? 50.288 71.567 -18.317 1.00 63.68 62 GLU B C 1
ATOM 1246 O O . GLU B 1 65 ? 49.625 71.975 -19.270 1.00 55.35 62 GLU B O 1
ATOM 1252 N N . ASP B 1 66 ? 49.735 71.064 -17.231 1.00 69.45 63 ASP B N 1
ATOM 1253 C CA . ASP B 1 66 ? 48.301 70.948 -17.103 1.00 72.95 63 ASP B CA 1
ATOM 1254 C C . ASP B 1 66 ? 47.762 72.153 -16.366 1.00 68.88 63 ASP B C 1
ATOM 1255 O O . ASP B 1 66 ? 48.366 72.618 -15.395 1.00 61.06 63 ASP B O 1
ATOM 1260 N N . HIS B 1 67 ? 46.621 72.649 -16.846 1.00 72.63 64 HIS B N 1
ATOM 1261 C CA . HIS B 1 67 ? 45.919 73.753 -16.210 1.00 74.23 64 HIS B CA 1
ATOM 1262 C C . HIS B 1 67 ? 44.437 73.537 -16.501 1.00 70.05 64 HIS B C 1
ATOM 1263 O O . HIS B 1 67 ? 43.959 73.924 -17.570 1.00 81.42 64 HIS B O 1
ATOM 1270 N N . HIS B 1 68 ? 43.723 72.904 -15.570 1.00 56.69 65 HIS B N 1
ATOM 1271 C CA . HIS B 1 68 ? 42.334 72.531 -15.822 1.00 53.92 65 HIS B CA 1
ATOM 1272 C C . HIS B 1 68 ? 41.478 72.720 -14.578 1.00 56.05 65 HIS B C 1
ATOM 1273 O O . HIS B 1 68 ? 41.973 72.803 -13.452 1.00 56.58 65 HIS B O 1
ATOM 1280 N N . GLU B 1 69 ? 40.166 72.734 -14.802 1.00 52.54 66 GLU B N 1
ATOM 1281 C CA . GLU B 1 69 ? 39.223 72.971 -13.722 1.00 51.12 66 GLU B CA 1
ATOM 1282 C C . GLU B 1 69 ? 39.021 71.772 -12.792 1.00 49.98 66 GLU B C 1
ATOM 1283 O O . GLU B 1 69 ? 38.674 71.969 -11.624 1.00 55.75 66 GLU B O 1
ATOM 1289 N N . VAL B 1 70 ? 39.232 70.541 -13.252 1.00 45.95 67 VAL B N 1
ATOM 1290 C CA . VAL B 1 70 ? 39.013 69.392 -12.378 1.00 40.88 67 VAL B CA 1
ATOM 1291 C C . VAL B 1 70 ? 40.084 69.355 -11.296 1.00 39.40 67 VAL B C 1
ATOM 1292 O O . VAL B 1 70 ? 41.252 69.678 -11.544 1.00 40.52 67 VAL B O 1
ATOM 1296 N N . ARG B 1 71 ? 39.673 69.001 -10.080 1.00 34.34 68 ARG B N 1
ATOM 1297 C CA . ARG B 1 71 ? 40.597 68.595 -9.036 1.00 33.89 68 ARG B CA 1
ATOM 1298 C C . ARG B 1 71 ? 41.253 67.267 -9.419 1.00 33.75 68 ARG B C 1
ATOM 1299 O O . ARG B 1 71 ? 40.703 66.477 -10.193 1.00 33.82 68 ARG B O 1
ATOM 1307 N N . GLU B 1 72 ? 42.412 67.008 -8.826 1.00 33.71 69 GLU B N 1
ATOM 1308 C CA . GLU B 1 72 ? 43.238 65.876 -9.225 1.00 34.62 69 GLU B CA 1
ATOM 1309 C C . GLU B 1 72 ? 44.019 65.337 -8.038 1.00 35.85 69 GLU B C 1
ATOM 1310 O O . GLU B 1 72 ? 44.564 66.113 -7.246 1.00 35.54 69 GLU B O 1
ATOM 1316 N N . ILE B 1 73 ? 44.045 64.006 -7.916 1.00 33.13 70 ILE B N 1
ATOM 1317 C CA . ILE B 1 73 ? 44.892 63.301 -6.978 1.00 33.20 70 ILE B CA 1
ATOM 1318 C C . ILE B 1 73 ? 45.856 62.416 -7.757 1.00 33.32 70 ILE B C 1
ATOM 1319 O O . ILE B 1 73 ? 45.456 61.697 -8.685 1.00 39.98 70 ILE B O 1
ATOM 1324 N N . TRP B 1 74 ? 47.128 62.470 -7.381 1.00 33.61 71 TRP B N 1
ATOM 1325 C CA . TRP B 1 74 ? 48.171 61.609 -7.934 1.00 33.73 71 TRP B CA 1
ATOM 1326 C C . TRP B 1 74 ? 48.675 60.715 -6.822 1.00 34.35 71 TRP B C 1
ATOM 1327 O O . TRP B 1 74 ? 49.193 61.220 -5.821 1.00 39.23 71 TRP B O 1
ATOM 1338 N N . LEU B 1 75 ? 48.510 59.409 -6.973 1.00 34.41 72 LEU B N 1
ATOM 1339 C CA . LEU B 1 75 ? 49.185 58.441 -6.112 1.00 35.10 72 LEU B CA 1
ATOM 1340 C C . LEU B 1 75 ? 50.406 57.960 -6.878 1.00 43.88 72 LEU B C 1
ATOM 1341 O O . LEU B 1 75 ? 50.294 57.106 -7.764 1.00 40.78 72 LEU B O 1
ATOM 1346 N N . VAL B 1 76 ? 51.568 58.528 -6.572 1.00 35.24 73 VAL B N 1
ATOM 1347 C CA . VAL B 1 76 ? 52.797 58.087 -7.226 1.00 35.36 73 VAL B CA 1
ATOM 1348 C C . VAL B 1 76 ? 53.170 56.681 -6.772 1.00 35.96 73 VAL B C 1
ATOM 1349 O O . VAL B 1 76 ? 53.356 56.419 -5.583 1.00 46.44 73 VAL B O 1
ATOM 1353 N N . GLN B 1 77 ? 53.293 55.760 -7.721 1.00 39.50 74 GLN B N 1
ATOM 1354 C CA . GLN B 1 77 ? 53.601 54.372 -7.375 1.00 42.35 74 GLN B CA 1
ATOM 1355 C C . GLN B 1 77 ? 55.058 53.934 -7.545 1.00 40.78 74 GLN B C 1
ATOM 1356 O O . GLN B 1 77 ? 55.618 53.281 -6.664 1.00 41.77 74 GLN B O 1
ATOM 1362 N N . SER B 1 78 ? 55.667 54.289 -8.670 1.00 36.36 75 SER B N 1
ATOM 1363 C CA . SER B 1 78 ? 57.039 53.880 -8.952 1.00 36.72 75 SER B CA 1
ATOM 1364 C C . SER B 1 78 ? 57.782 55.084 -9.470 1.00 37.06 75 SER B C 1
ATOM 1365 O O . SER B 1 78 ? 57.172 56.020 -10.000 1.00 38.62 75 SER B O 1
ATOM 1368 N N . GLY B 1 79 ? 59.095 55.033 -9.356 1.00 39.40 76 GLY B N 1
ATOM 1369 C CA . GLY B 1 79 ? 59.936 56.043 -9.944 1.00 40.35 76 GLY B CA 1
ATOM 1370 C C . GLY B 1 79 ? 59.881 57.314 -9.141 1.00 41.38 76 GLY B C 1
ATOM 1371 O O . GLY B 1 79 ? 59.296 57.387 -8.076 1.00 41.54 76 GLY B O 1
ATOM 1372 N N . SER B 1 80 ? 60.456 58.348 -9.733 1.00 42.18 77 SER B N 1
ATOM 1373 C CA . SER B 1 80 ? 60.713 59.616 -9.079 1.00 43.77 77 SER B CA 1
ATOM 1374 C C . SER B 1 80 ? 60.864 60.644 -10.169 1.00 43.81 77 SER B C 1
ATOM 1375 O O . SER B 1 80 ? 61.392 60.343 -11.233 1.00 55.88 77 SER B O 1
ATOM 1378 N N . GLY B 1 81 ? 60.459 61.864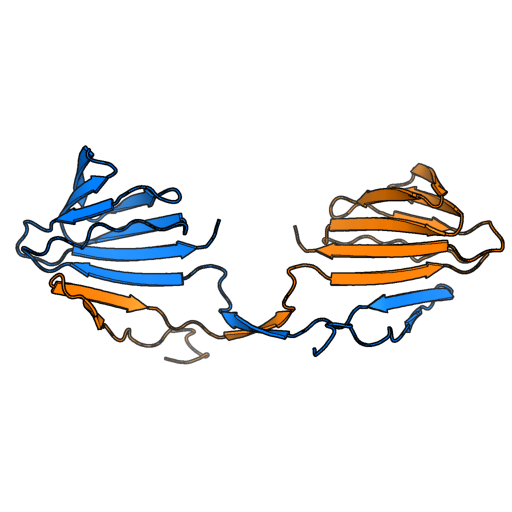 -9.885 1.00 44.37 78 GLY B N 1
ATOM 1379 C CA . GLY B 1 81 ? 60.749 62.928 -10.814 1.00 45.00 78 GLY B CA 1
ATOM 1380 C C . GLY B 1 81 ? 60.591 64.258 -10.131 1.00 46.50 78 GLY B C 1
ATOM 1381 O O . GLY B 1 81 ? 60.451 64.336 -8.908 1.00 55.76 78 GLY B O 1
ATOM 1382 N N . ILE B 1 82 ? 60.578 65.307 -10.940 1.00 47.01 79 ILE B N 1
ATOM 1383 C CA . ILE B 1 82 ? 60.499 66.673 -10.462 1.00 48.76 79 ILE B CA 1
ATOM 1384 C C . ILE B 1 82 ? 59.180 67.272 -10.887 1.00 47.51 79 ILE B C 1
ATOM 1385 O O . ILE B 1 82 ? 58.988 67.647 -12.057 1.00 49.71 79 ILE B O 1
ATOM 1390 N N . LEU B 1 83 ? 58.275 67.355 -9.921 1.00 49.69 80 LEU B N 1
ATOM 1391 C CA . LEU B 1 83 ? 57.013 68.059 -10.066 1.00 49.50 80 LEU B CA 1
ATOM 1392 C C . LEU B 1 83 ? 57.294 69.553 -10.133 1.00 52.91 80 LEU B C 1
ATOM 1393 O O . LEU B 1 83 ? 58.078 70.083 -9.337 1.00 58.40 80 LEU B O 1
ATOM 1398 N N . THR B 1 84 ? 56.675 70.230 -11.077 1.00 48.52 81 THR B N 1
ATOM 1399 C CA . THR B 1 84 ? 56.590 71.680 -11.042 1.00 50.68 81 THR B CA 1
ATOM 1400 C C . THR B 1 84 ? 55.134 72.030 -10.817 1.00 50.71 81 THR B C 1
ATOM 1401 O O . THR B 1 84 ? 54.268 71.678 -11.628 1.00 51.31 81 THR B O 1
ATOM 1405 N N . LEU B 1 85 ? 54.870 72.693 -9.704 1.00 51.41 82 LEU B N 1
ATOM 1406 C CA . LEU B 1 85 ? 53.532 73.028 -9.250 1.00 52.23 82 LEU B CA 1
ATOM 1407 C C . LEU B 1 85 ? 53.483 74.536 -9.063 1.00 58.67 82 LEU B C 1
ATOM 1408 O O . LEU B 1 85 ? 54.144 75.078 -8.163 1.00 62.14 82 LEU B O 1
ATOM 1413 N N . ASP B 1 86 ? 52.696 75.203 -9.910 1.00 57.95 83 ASP B N 1
ATOM 1414 C CA . ASP B 1 86 ? 52.640 76.665 -9.949 1.00 62.50 83 ASP B CA 1
ATOM 1415 C C . ASP B 1 86 ? 54.034 77.275 -9.863 1.00 66.86 83 ASP B C 1
ATOM 1416 O O . ASP B 1 86 ? 54.330 78.088 -8.990 1.00 70.03 83 ASP B O 1
ATOM 1421 N N . GLY B 1 87 ? 54.913 76.843 -10.759 1.00 67.78 84 GLY B N 1
ATOM 1422 C CA . GLY B 1 87 ? 56.236 77.423 -10.767 1.00 69.54 84 GLY B CA 1
ATOM 1423 C C . GLY B 1 87 ? 57.162 77.006 -9.644 1.00 70.74 84 GLY B C 1
ATOM 1424 O O . GLY B 1 87 ? 58.285 77.496 -9.591 1.00 76.88 84 GLY B O 1
ATOM 1425 N N . VAL B 1 88 ? 56.761 76.107 -8.754 1.00 68.07 85 VAL B N 1
ATOM 1426 C CA . VAL B 1 88 ? 57.636 75.665 -7.677 1.00 66.92 85 VAL B CA 1
ATOM 1427 C C . VAL B 1 88 ? 58.073 74.229 -7.945 1.00 67.58 85 VAL B C 1
ATOM 1428 O O . VAL B 1 88 ? 57.241 73.327 -8.150 1.00 63.03 85 VAL B O 1
ATOM 1432 N N . ARG B 1 89 ? 59.380 74.027 -7.917 1.00 60.19 86 ARG B N 1
ATOM 1433 C CA . ARG B 1 89 ? 60.003 72.766 -8.253 1.00 60.68 86 ARG B CA 1
ATOM 1434 C C . ARG B 1 89 ? 60.230 71.961 -6.973 1.00 64.30 86 ARG B C 1
ATOM 1435 O O . ARG B 1 89 ? 60.616 72.507 -5.946 1.00 75.05 86 ARG B O 1
ATOM 1443 N N . SER B 1 90 ? 59.961 70.664 -7.029 1.00 61.41 87 SER B N 1
ATOM 1444 C CA . SER B 1 90 ? 59.950 69.789 -5.863 1.00 64.78 87 SER B CA 1
ATOM 1445 C C . SER B 1 90 ? 60.084 68.354 -6.381 1.00 65.82 87 SER B C 1
ATOM 1446 O O . SER B 1 90 ? 59.669 68.044 -7.498 1.00 67.93 87 SER B O 1
ATOM 1449 N N . ARG B 1 91 ? 60.546 67.457 -5.562 1.00 60.33 88 ARG B N 1
ATOM 1450 C CA . ARG B 1 91 ? 60.714 66.151 -6.009 1.00 52.58 88 ARG B CA 1
ATOM 1451 C C . ARG B 1 91 ? 59.635 65.296 -5.493 1.00 50.60 88 ARG B C 1
ATOM 1452 O O . ARG B 1 91 ? 59.277 65.388 -4.385 1.00 59.21 88 ARG B O 1
ATOM 1460 N N . VAL B 1 92 ? 59.126 64.423 -6.325 1.00 48.05 89 VAL B N 1
ATOM 1461 C CA . VAL B 1 92 ? 58.081 63.486 -5.929 1.00 46.21 89 VAL B CA 1
ATOM 1462 C C . VAL B 1 92 ? 58.592 62.082 -6.229 1.00 50.08 89 VAL B C 1
ATOM 1463 O O . VAL B 1 92 ? 59.312 61.877 -7.211 1.00 56.58 89 VAL B O 1
ATOM 1467 N N . ARG B 1 93 ? 58.241 61.118 -5.381 1.00 46.87 90 ARG B N 1
ATOM 1468 C CA . ARG B 1 93 ? 58.764 59.757 -5.486 1.00 45.47 90 ARG B CA 1
ATOM 1469 C C . ARG B 1 93 ? 57.648 58.799 -5.132 1.00 43.07 90 ARG B C 1
ATOM 1470 O O . ARG B 1 93 ? 56.609 59.200 -4.589 1.00 47.82 90 ARG B O 1
ATOM 1478 N N . ALA B 1 94 ? 57.880 57.521 -5.429 1.00 42.40 91 ALA B N 1
ATOM 1479 C CA . ALA B 1 94 ? 56.939 56.454 -5.082 1.00 45.50 91 ALA B CA 1
ATOM 1480 C C . ALA B 1 94 ? 56.486 56.569 -3.628 1.00 46.01 91 ALA B C 1
ATOM 1481 O O . ALA B 1 94 ? 57.276 56.901 -2.749 1.00 47.97 91 ALA B O 1
ATOM 1483 N N . GLY B 1 95 ? 55.182 56.347 -3.391 1.00 46.55 92 GLY B N 1
ATOM 1484 C CA . GLY B 1 95 ? 54.583 56.494 -2.078 1.00 42.14 92 GLY B CA 1
ATOM 1485 C C . GLY B 1 95 ? 54.080 57.886 -1.769 1.00 42.59 92 GLY B C 1
ATOM 1486 O O . GLY B 1 95 ? 53.328 58.054 -0.819 1.00 54.52 92 GLY B O 1
ATOM 1487 N N . ASP B 1 96 ? 54.475 58.894 -2.533 1.00 47.48 93 ASP B N 1
ATOM 1488 C CA . ASP B 1 96 ? 53.888 60.211 -2.348 1.00 46.89 93 ASP B CA 1
ATOM 1489 C C . ASP B 1 96 ? 52.470 60.254 -2.933 1.00 45.32 93 ASP B C 1
ATOM 1490 O O . ASP B 1 96 ? 52.162 59.611 -3.940 1.00 38.91 93 ASP B O 1
ATOM 1495 N N . THR B 1 97 ? 51.593 60.999 -2.260 1.00 43.86 94 THR B N 1
ATOM 1496 C CA . THR B 1 97 ? 50.252 61.270 -2.750 1.00 42.12 94 THR B CA 1
ATOM 1497 C C . THR B 1 97 ? 50.031 62.772 -2.781 1.00 40.84 94 THR B C 1
ATOM 1498 O O . THR B 1 97 ? 50.184 63.441 -1.764 1.00 42.83 94 THR B O 1
ATOM 1502 N N . LEU B 1 98 ? 49.657 63.297 -3.942 1.00 39.71 95 LEU B N 1
ATOM 1503 C CA . LEU B 1 98 ? 49.518 64.730 -4.140 1.00 41.24 95 LEU B CA 1
ATOM 1504 C C . LEU B 1 98 ? 48.066 65.095 -4.428 1.00 46.06 95 LEU B C 1
ATOM 1505 O O . LEU B 1 98 ? 47.308 64.315 -5.031 1.00 43.45 95 LEU B O 1
ATOM 1510 N N . TYR B 1 99 ? 47.685 66.308 -4.034 1.00 47.41 96 TYR B N 1
ATOM 1511 C CA . TYR B 1 99 ? 46.354 66.831 -4.322 1.00 41.09 96 TYR B CA 1
ATOM 1512 C C . TYR B 1 99 ? 46.494 68.167 -5.012 1.00 42.21 96 TYR B C 1
ATOM 1513 O O . TYR B 1 99 ? 47.126 69.066 -4.468 1.00 44.28 96 TYR B O 1
ATOM 1522 N N . TYR B 1 100 ? 45.901 68.303 -6.201 1.00 41.39 97 TYR B N 1
ATOM 1523 C CA . TYR B 1 100 ? 46.003 69.518 -7.004 1.00 42.22 97 TYR B CA 1
ATOM 1524 C C . TYR B 1 100 ? 44.630 70.155 -7.006 1.00 44.90 97 TYR B C 1
ATOM 1525 O O . TYR B 1 100 ? 43.692 69.641 -7.643 1.00 41.20 97 TYR B O 1
ATOM 1534 N N . GLU B 1 101 ? 44.512 71.262 -6.279 1.00 44.85 98 GLU B N 1
ATOM 1535 C CA . GLU B 1 101 ? 43.293 72.029 -6.339 1.00 45.71 98 GLU B CA 1
ATOM 1536 C C . GLU B 1 101 ? 43.083 72.507 -7.770 1.00 47.45 98 GLU B C 1
ATOM 1537 O O . GLU B 1 101 ? 44.006 72.548 -8.600 1.00 45.29 98 GLU B O 1
ATOM 1543 N N . SER B 1 102 ? 41.832 72.828 -8.048 1.00 45.70 99 SER B N 1
ATOM 1544 C CA . SER B 1 102 ? 41.388 73.244 -9.364 1.00 50.49 99 SER B CA 1
ATOM 1545 C C . SER B 1 102 ? 42.217 74.421 -9.891 1.00 51.15 99 SER B C 1
ATOM 1546 O O . SER B 1 102 ? 42.513 75.371 -9.166 1.00 52.83 99 SER B O 1
ATOM 1549 N N . TYR B 1 103 ? 42.636 74.333 -11.153 1.00 47.15 100 TYR B N 1
ATOM 1550 C CA . TYR B 1 103 ? 43.365 75.406 -11.865 1.00 60.02 100 TYR B CA 1
ATOM 1551 C C . TYR B 1 103 ? 44.807 75.611 -11.383 1.00 61.15 100 TYR B C 1
ATOM 1552 O O . TYR B 1 103 ? 45.417 76.641 -11.669 1.00 72.67 100 TYR B O 1
ATOM 1561 N N . ARG B 1 104 ? 45.382 74.652 -10.680 1.00 50.19 101 ARG B N 1
ATOM 1562 C CA . ARG B 1 104 ? 46.776 74.710 -10.281 1.00 51.12 101 ARG B CA 1
ATOM 1563 C C . ARG B 1 104 ? 47.623 74.085 -11.387 1.00 54.55 101 ARG B C 1
ATOM 1564 O O . ARG B 1 104 ? 47.338 72.969 -11.818 1.00 56.89 101 ARG B O 1
ATOM 1572 N N . ARG B 1 105 ? 48.651 74.806 -11.850 1.00 57.39 102 ARG B N 1
ATOM 1573 C CA . ARG B 1 105 ? 49.515 74.357 -12.941 1.00 51.89 102 ARG B CA 1
ATOM 1574 C C . ARG B 1 105 ? 50.493 73.294 -12.447 1.00 52.38 102 ARG B C 1
ATOM 1575 O O . ARG B 1 105 ? 51.234 73.514 -11.477 1.00 53.94 102 ARG B O 1
ATOM 1583 N N . HIS B 1 106 ? 50.498 72.140 -13.109 1.00 46.37 103 HIS B N 1
ATOM 1584 C CA . HIS B 1 106 ? 51.348 71.033 -12.705 1.00 47.37 103 HIS B CA 1
ATOM 1585 C C . HIS B 1 106 ? 51.965 70.408 -13.937 1.00 49.72 103 HIS B C 1
ATOM 1586 O O . HIS B 1 106 ? 51.364 70.394 -15.014 1.00 47.35 103 HIS B O 1
ATOM 1593 N N . GLN B 1 107 ? 53.172 69.884 -13.747 1.00 48.27 104 GLN B N 1
ATOM 1594 C CA . GLN B 1 107 ? 53.986 69.375 -14.834 1.00 45.67 104 GLN B CA 1
ATOM 1595 C C . GLN B 1 107 ? 55.077 68.528 -14.203 1.00 47.14 104 GLN B C 1
ATOM 1596 O O . GLN B 1 107 ? 55.678 68.937 -13.209 1.00 52.39 104 GLN B O 1
ATOM 1602 N N . LEU B 1 108 ? 55.306 67.345 -14.753 1.00 46.00 105 LEU B N 1
ATOM 1603 C CA . LEU B 1 108 ? 56.206 66.370 -14.154 1.00 43.65 105 LEU B CA 1
ATOM 1604 C C . LEU B 1 108 ? 57.319 66.051 -15.136 1.00 45.94 105 LEU B C 1
ATOM 1605 O O . LEU B 1 108 ? 57.061 65.789 -16.314 1.00 54.15 105 LEU B O 1
ATOM 1610 N N . HIS B 1 109 ? 58.552 66.104 -14.667 1.00 44.82 106 HIS B N 1
ATOM 1611 C CA . HIS B 1 109 ? 59.708 65.772 -15.486 1.00 47.09 106 HIS B CA 1
ATOM 1612 C C . HIS B 1 109 ? 60.410 64.588 -14.838 1.00 53.19 106 HIS B C 1
ATOM 1613 O O . HIS B 1 109 ? 60.900 64.700 -13.708 1.00 61.61 106 HIS B O 1
ATOM 1620 N N . ASN B 1 110 ? 60.459 63.457 -15.546 1.00 48.46 107 ASN B N 1
ATOM 1621 C CA . ASN B 1 110 ? 61.116 62.256 -15.029 1.00 42.88 107 ASN B CA 1
ATOM 1622 C C . ASN B 1 110 ? 62.587 62.334 -15.404 1.00 44.83 107 ASN B C 1
ATOM 1623 O O . ASN B 1 110 ? 62.966 62.104 -16.555 1.00 48.66 107 ASN B O 1
ATOM 1628 N N . ASP B 1 111 ? 63.414 62.692 -14.438 1.00 50.89 108 ASP B N 1
ATOM 1629 C CA . ASP B 1 111 ? 64.850 62.808 -14.647 1.00 50.82 108 ASP B CA 1
ATOM 1630 C C . ASP B 1 111 ? 65.569 61.506 -14.358 1.00 51.40 108 ASP B C 1
ATOM 1631 O O . ASP B 1 111 ? 66.787 61.474 -14.367 1.00 58.18 108 ASP B O 1
ATOM 1636 N N . GLY B 1 112 ? 64.834 60.440 -14.072 1.00 55.24 109 GLY B N 1
ATOM 1637 C CA . GLY B 1 112 ? 65.414 59.137 -13.868 1.00 52.42 109 GLY B CA 1
ATOM 1638 C C . GLY B 1 112 ? 65.492 58.371 -15.169 1.00 52.71 109 GLY B C 1
ATOM 1639 O O . GLY B 1 112 ? 65.286 58.910 -16.256 1.00 57.73 109 GLY B O 1
ATOM 1640 N N . ASP B 1 113 ? 65.844 57.089 -15.041 1.00 51.12 110 ASP B N 1
ATOM 1641 C CA . ASP B 1 113 ? 65.809 56.123 -16.123 1.00 50.55 110 ASP B CA 1
ATOM 1642 C C . ASP B 1 113 ? 64.586 55.218 -16.070 1.00 52.07 110 ASP B C 1
ATOM 1643 O O . ASP B 1 113 ? 64.228 54.630 -17.090 1.00 60.04 110 ASP B O 1
ATOM 1648 N N . SER B 1 114 ? 63.958 55.098 -14.955 1.00 51.35 111 SER B N 1
ATOM 1649 C CA . SER B 1 114 ? 62.811 54.231 -14.792 1.00 43.41 111 SER B CA 1
ATOM 1650 C C . SER B 1 114 ? 61.550 55.008 -15.053 1.00 39.54 111 SER B C 1
ATOM 1651 O O . SER B 1 114 ? 61.502 56.217 -14.839 1.00 43.61 111 SER B O 1
ATOM 1654 N N . PRO B 1 115 ? 60.494 54.349 -15.465 1.00 40.15 112 PRO B N 1
ATOM 1655 C CA . PRO B 1 115 ? 59.231 55.073 -15.602 1.00 36.46 112 PRO B CA 1
ATOM 1656 C C . PRO B 1 115 ? 58.705 55.478 -14.228 1.00 41.78 112 PRO B C 1
ATOM 1657 O O . PRO B 1 115 ? 58.871 54.769 -13.232 1.00 45.35 112 PRO B O 1
ATOM 1661 N N . VAL B 1 116 ? 58.119 56.651 -14.155 1.00 42.39 113 VAL B N 1
ATOM 1662 C CA . VAL B 1 116 ? 57.251 56.955 -13.021 1.00 45.99 113 VAL B CA 1
ATOM 1663 C C . VAL B 1 116 ? 55.831 56.560 -13.374 1.00 33.85 113 VAL B C 1
ATOM 1664 O O . VAL B 1 116 ? 55.316 56.937 -14.425 1.00 35.91 113 VAL B O 1
ATOM 1668 N N . GLU B 1 117 ? 55.224 55.741 -12.522 1.00 33.30 114 GLU B N 1
ATOM 1669 C CA . GLU B 1 117 ? 53.861 55.258 -12.677 1.00 34.37 114 GLU B CA 1
ATOM 1670 C C . GLU B 1 117 ? 52.987 55.973 -11.661 1.00 34.06 114 GLU B C 1
ATOM 1671 O O . GLU B 1 117 ? 53.319 55.982 -10.478 1.00 38.90 114 GLU B O 1
ATOM 1677 N N . ILE B 1 118 ? 51.838 56.488 -12.098 1.00 30.82 115 ILE B N 1
ATOM 1678 C CA . ILE B 1 118 ? 50.953 57.281 -11.268 1.00 30.86 115 ILE B CA 1
ATOM 1679 C C . ILE B 1 118 ? 49.532 56.762 -11.441 1.00 36.13 115 ILE B C 1
ATOM 1680 O O . ILE B 1 118 ? 49.074 56.570 -12.571 1.00 33.11 115 ILE B O 1
ATOM 1685 N N . VAL B 1 119 ? 48.829 56.584 -10.333 1.00 29.65 116 VAL B N 1
ATOM 1686 C CA . VAL B 1 119 ? 47.378 56.426 -10.385 1.00 30.27 116 VAL B CA 1
ATOM 1687 C C . VAL B 1 119 ? 46.771 57.814 -10.222 1.00 32.47 116 VAL B C 1
ATOM 1688 O O . VAL B 1 119 ? 47.013 58.502 -9.227 1.00 31.50 116 VAL B O 1
ATOM 1692 N N . SER B 1 120 ? 45.992 58.238 -11.190 1.00 33.10 117 SER B N 1
ATOM 1693 C CA . SER B 1 120 ? 45.477 59.591 -11.195 1.00 31.01 117 SER B CA 1
ATOM 1694 C C . SER B 1 120 ? 43.964 59.534 -11.062 1.00 32.67 117 SER B C 1
ATOM 1695 O O . SER B 1 120 ? 43.308 58.737 -11.750 1.00 37.80 117 SER B O 1
ATOM 1698 N N . ILE B 1 121 ? 43.410 60.391 -10.200 1.00 31.53 118 ILE B N 1
ATOM 1699 C CA . ILE B 1 121 ? 41.969 60.541 -10.013 1.00 29.69 118 ILE B CA 1
ATOM 1700 C C . ILE B 1 121 ? 41.591 61.992 -10.248 1.00 30.71 118 ILE B C 1
ATOM 1701 O O . ILE B 1 121 ? 42.121 62.886 -9.574 1.00 31.83 118 ILE B O 1
ATOM 1706 N N . TRP B 1 122 ? 40.662 62.247 -11.142 1.00 30.61 119 TRP B N 1
ATOM 1707 C CA . TRP B 1 122 ? 40.182 63.589 -11.419 1.00 33.46 119 TRP B CA 1
ATOM 1708 C C . TRP B 1 122 ? 38.662 63.736 -11.347 1.00 32.29 119 TRP B C 1
ATOM 1709 O O . TRP B 1 122 ? 37.966 62.818 -11.585 1.00 34.91 119 TRP B O 1
ATOM 1720 N N . TRP B 1 123 ? 38.177 64.897 -10.958 1.00 33.50 120 TRP B N 1
ATOM 1721 C CA . TRP B 1 123 ? 36.755 65.092 -10.766 1.00 34.09 120 TRP B CA 1
ATOM 1722 C C . TRP B 1 123 ? 36.438 66.586 -10.739 1.00 35.94 120 TRP B C 1
ATOM 1723 O O . TRP B 1 123 ? 37.286 67.404 -10.398 1.00 36.83 120 TRP B O 1
ATOM 1734 N N . ARG B 1 124 ? 35.220 66.924 -11.132 1.00 36.70 121 ARG B N 1
ATOM 1735 C CA . ARG B 1 124 ? 34.785 68.328 -11.167 1.00 43.65 121 ARG B CA 1
ATOM 1736 C C . ARG B 1 124 ? 34.503 68.863 -9.764 1.00 42.89 121 ARG B C 1
ATOM 1737 O O . ARG B 1 124 ? 33.804 68.204 -8.988 1.00 39.52 121 ARG B O 1
ATOM 1745 N N . PRO B 1 125 ? 35.049 70.035 -9.387 1.00 41.52 122 PRO B N 1
ATOM 1746 C CA . PRO B 1 125 ? 34.731 70.602 -8.072 1.00 49.11 122 PRO B CA 1
ATOM 1747 C C . PRO B 1 125 ? 33.231 70.875 -7.948 1.00 60.20 122 PRO B C 1
ATOM 1748 O O . PRO B 1 125 ? 32.717 70.842 -6.829 1.00 69.09 122 PRO B O 1
#

Radius of gyration: 26.21 Å; Cα contacts (8 Å, |Δi|>4): 573; chains: 2; bounding box: 77×44×46 Å

Solvent-accessible surface area: 13325 Å² total; per-residue (Å²): 132,120,86,55,202,62,77,103,44,130,61,87,110,91,133,40,23,7,50,33,0,85,54,84,28,80,109,77,128,48,41,75,15,122,75,43,40,0,28,22,68,0,35,38,55,20,56,19,69,93,62,86,44,82,40,75,4,45,9,60,3,98,46,22,35,0,43,3,36,29,69,55,103,173,56,133,6,142,37,64,43,87,34,99,1,68,26,134,89,101,2,46,0,64,0,73,32,154,64,51,0,29,0,36,0,39,62,64,182,66,76,58,114,148,84,58,144,56,64,173,38,134,77,87,111,105,134,40,24,5,62,36,0,88,49,92,34,78,124,91,131,51,37,84,14,122,79,44,42,0,30,22,72,0,38,37,54,21,53,19,54,96,55,85,48,59,33,73,6,46,8,61,3,98,48,25,38,0,22,5,46,30,67,71,97,165,51,110,3,150,35,67,45,84,39,97,1,69,25,122,94,114,3,50,0,70,0,72,38,146,68,55,0,29,0,30,0,39,55,65,177,90

B-factor: mean 41.62, std 17.99, range [13.29, 141.34]

InterPro domains:
  IPR011051 RmlC-like cupin domain superfamily [SSF51182] (46-121)
  IPR013096 Cupin 2, conserved barrel [PF07883] (55-119)
  IPR014710 RmlC-like jelly roll fold [G3DSA:2.60.120.10] (23-122)
  IPR051610 Glucose-6-phosphate isomerase/Oxalate decarboxylase [PTHR358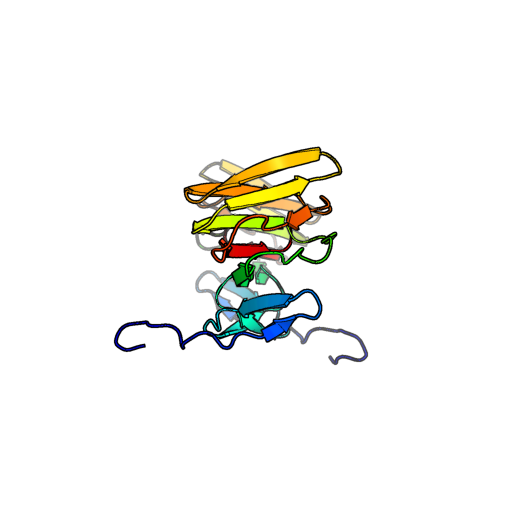48] (47-119)

Organism: Rhodococcus jostii (strain RHA1) (NCBI:txid101510)

Secondary structure (DSSP, 8-state):
--S-PPPPP-EEE-TTS-EEEE--PPEEEEESSSSEEEEEEE-TT-B---B--SSEEEEEEEE-EEEEEETTEEEEEETT-EEEE-TT--EEEE--SSS-EEEEEEEE--/--TTTTPPPPP-EEE-TTS-EEEE----EEEEESSSSEEEEEEE-TT-BPPPB--SSEEEEEEEE-EEEEEETTEEEEEETT-EEEE-TT--EEEE--SSSPEEEEEEEE--

Nearest PDB structures (foldseek):
  5uqp-assembly1_B  TM=1.006E+00  e=1.185E-19  Rhodococcus jostii RHA1
  4rd7-assembly1_A-2  TM=8.745E-01  e=1.167E-07  Salinispora arenicola CNS-205
  4q29-assembly1_B  TM=9.011E-01  e=1.936E-06  Photorhabdus laumondii subsp. laumondii TTO1
  8awo-assembly1_B  TM=9.372E-01  e=6.910E-06  Thermotoga maritima
  8awp-assembly1_B  TM=8.718E-01  e=1.451E-05  Thermotoga maritima